Protein AF-A0A963IB42-F1 (afdb_monomer_lite)

Structure (mmCIF, N/CA/C/O backbone):
data_AF-A0A963IB42-F1
#
_entry.id   AF-A0A963IB42-F1
#
loop_
_atom_site.group_PDB
_atom_site.id
_atom_site.type_symbol
_atom_site.label_atom_id
_atom_site.label_alt_id
_atom_site.label_comp_id
_atom_site.label_asym_id
_atom_site.label_entity_id
_atom_site.label_seq_id
_atom_site.pdbx_PDB_ins_code
_atom_site.Cartn_x
_atom_site.Cartn_y
_atom_site.Cartn_z
_atom_site.occupancy
_atom_site.B_iso_or_equiv
_atom_site.auth_seq_id
_atom_site.auth_comp_id
_atom_site.auth_asym_id
_atom_site.auth_atom_id
_atom_site.pdbx_PDB_model_num
ATOM 1 N N . GLY A 1 1 ? 13.292 -14.644 -11.709 1.00 62.66 1 GLY A N 1
ATOM 2 C CA . GLY A 1 1 ? 12.507 -15.665 -10.985 1.00 62.66 1 GLY A CA 1
ATOM 3 C C . GLY A 1 1 ? 11.028 -15.388 -11.172 1.00 62.66 1 GLY A C 1
ATOM 4 O O . GLY A 1 1 ? 10.648 -14.230 -11.182 1.00 62.66 1 GLY A O 1
ATOM 5 N N . TRP A 1 2 ? 10.195 -16.411 -11.365 1.00 75.38 2 TRP A N 1
ATOM 6 C CA . TRP A 1 2 ? 8.752 -16.256 -11.633 1.00 75.38 2 TRP A CA 1
ATOM 7 C C . TRP A 1 2 ? 7.890 -16.239 -10.360 1.00 75.38 2 TRP A C 1
ATOM 9 O O . TRP A 1 2 ? 6.812 -15.653 -10.356 1.00 75.38 2 TRP A O 1
ATOM 19 N N . ALA A 1 3 ? 8.377 -16.818 -9.257 1.00 87.50 3 ALA A N 1
ATOM 20 C CA . ALA A 1 3 ? 7.633 -16.930 -7.999 1.00 87.50 3 ALA A CA 1
ATOM 21 C C . ALA A 1 3 ? 7.230 -15.571 -7.394 1.00 87.50 3 ALA A C 1
ATOM 23 O O . ALA A 1 3 ? 6.169 -15.450 -6.794 1.00 87.50 3 ALA A O 1
ATOM 24 N N . GLN A 1 4 ? 8.049 -14.533 -7.584 1.00 89.25 4 GLN A N 1
ATOM 25 C CA . GLN A 1 4 ? 7.787 -13.178 -7.081 1.00 89.25 4 GLN A CA 1
ATOM 26 C C . GLN A 1 4 ? 6.455 -12.598 -7.582 1.00 89.25 4 GLN A C 1
ATOM 28 O O . GLN A 1 4 ? 5.732 -11.962 -6.819 1.00 89.25 4 GLN A O 1
ATOM 33 N N . TRP A 1 5 ? 6.098 -12.866 -8.842 1.00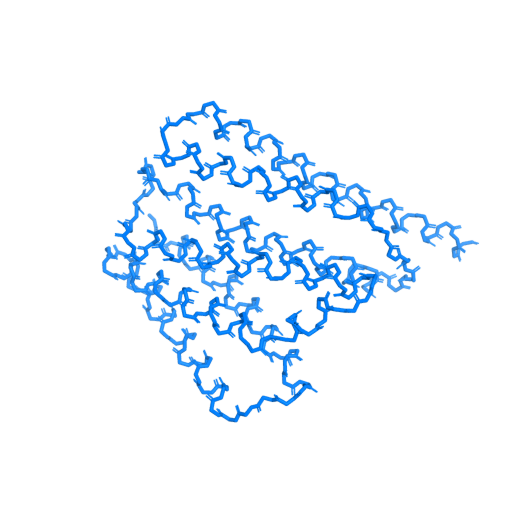 92.12 5 TRP A N 1
ATOM 34 C CA . TRP A 1 5 ? 4.849 -12.396 -9.436 1.00 92.12 5 TRP A CA 1
ATOM 35 C C . TRP A 1 5 ? 3.649 -13.099 -8.817 1.00 92.12 5 TRP A C 1
ATOM 37 O O . TRP A 1 5 ? 2.665 -12.446 -8.498 1.00 92.12 5 TRP A O 1
ATOM 47 N N . TRP A 1 6 ? 3.763 -14.404 -8.563 1.00 95.06 6 TRP A N 1
ATOM 48 C CA . TRP A 1 6 ? 2.732 -15.177 -7.875 1.00 95.06 6 TRP A CA 1
ATOM 49 C C . TRP A 1 6 ? 2.525 -14.716 -6.432 1.00 95.06 6 TRP A C 1
ATOM 51 O O . TRP A 1 6 ? 1.381 -14.564 -6.010 1.00 95.06 6 TRP A O 1
ATOM 61 N N . TRP A 1 7 ? 3.600 -14.420 -5.695 1.00 95.06 7 TRP A N 1
ATOM 62 C CA . TRP A 1 7 ? 3.499 -13.870 -4.339 1.00 95.06 7 TRP A CA 1
ATOM 63 C C . TRP A 1 7 ? 2.827 -12.494 -4.313 1.00 95.06 7 TRP A C 1
ATOM 65 O O . TRP A 1 7 ? 1.925 -12.268 -3.504 1.00 95.06 7 TRP A O 1
ATOM 75 N N . LEU A 1 8 ? 3.215 -11.587 -5.215 1.00 95.69 8 LEU A N 1
ATOM 76 C CA . LEU A 1 8 ? 2.567 -10.278 -5.327 1.00 95.69 8 LEU A CA 1
ATOM 77 C C . LEU A 1 8 ? 1.098 -10.416 -5.738 1.00 95.69 8 LEU A C 1
ATOM 79 O O . LEU A 1 8 ? 0.240 -9.780 -5.128 1.00 95.69 8 LEU A O 1
ATOM 83 N N . ALA A 1 9 ? 0.795 -11.268 -6.719 1.00 96.38 9 ALA A N 1
ATOM 84 C CA . ALA A 1 9 ? -0.567 -11.501 -7.181 1.00 96.38 9 ALA A CA 1
ATOM 85 C C . ALA A 1 9 ? -1.435 -12.064 -6.053 1.00 96.38 9 ALA A C 1
ATOM 87 O O . ALA A 1 9 ? -2.536 -11.573 -5.831 1.00 96.38 9 ALA A O 1
ATOM 88 N N . PHE A 1 10 ? -0.931 -13.045 -5.300 1.00 96.94 10 PHE A N 1
ATOM 89 C CA . PHE A 1 10 ? -1.623 -13.616 -4.149 1.00 96.94 10 PHE A CA 1
ATOM 90 C C . PHE A 1 10 ? -2.002 -12.540 -3.124 1.00 96.94 10 PHE A C 1
ATOM 92 O O . PHE A 1 10 ? -3.176 -12.426 -2.766 1.00 96.94 10 PHE A O 1
ATOM 99 N N . LEU A 1 11 ? -1.044 -11.710 -2.699 1.00 97.25 11 LEU A N 1
ATOM 100 C CA . LEU A 1 11 ? -1.300 -10.633 -1.736 1.00 97.25 11 LEU A CA 1
ATOM 101 C C . LEU A 1 11 ? -2.302 -9.612 -2.288 1.00 97.25 11 LEU A C 1
ATOM 103 O O . LEU A 1 11 ? -3.269 -9.262 -1.609 1.00 97.25 11 LEU A O 1
ATOM 107 N N . VAL A 1 12 ? -2.110 -9.168 -3.533 1.00 98.00 12 VAL A N 1
ATOM 108 C CA . VAL A 1 12 ? -2.978 -8.173 -4.175 1.00 98.00 12 VAL A CA 1
ATOM 109 C C . VAL A 1 12 ? -4.402 -8.691 -4.345 1.00 98.00 12 VAL A C 1
ATOM 111 O O . VAL A 1 12 ? -5.348 -7.987 -3.997 1.00 98.00 12 VAL A O 1
ATOM 114 N N . MET A 1 13 ? -4.570 -9.916 -4.842 1.00 96.69 13 MET A N 1
ATOM 115 C CA . MET A 1 13 ? -5.884 -10.524 -5.047 1.00 96.69 13 MET A CA 1
ATOM 116 C C . MET A 1 13 ? -6.596 -10.795 -3.722 1.00 96.69 13 MET A C 1
ATOM 118 O O . MET A 1 13 ? -7.800 -10.568 -3.638 1.00 96.69 13 MET A O 1
ATOM 122 N N . THR A 1 14 ? -5.866 -11.217 -2.684 1.00 96.44 14 THR A N 1
ATOM 123 C CA . THR A 1 14 ? -6.436 -11.457 -1.348 1.00 96.44 14 THR A CA 1
ATOM 124 C C . THR A 1 14 ? -6.975 -10.162 -0.750 1.00 96.44 14 THR A C 1
ATOM 126 O O . THR A 1 14 ? -8.148 -10.097 -0.384 1.00 96.44 14 THR A O 1
ATOM 129 N N . ILE A 1 15 ? -6.158 -9.101 -0.745 1.00 95.81 15 ILE A N 1
ATOM 130 C CA . ILE A 1 15 ? -6.578 -7.776 -0.274 1.00 95.81 15 ILE A CA 1
ATOM 131 C C . ILE A 1 15 ? -7.767 -7.281 -1.101 1.00 95.81 15 ILE A C 1
ATOM 133 O O . ILE A 1 15 ? -8.777 -6.852 -0.553 1.00 95.81 15 ILE A O 1
ATOM 137 N N . ALA A 1 16 ? -7.684 -7.352 -2.431 1.00 94.12 16 ALA A N 1
ATOM 138 C CA . ALA A 1 16 ? -8.761 -6.887 -3.297 1.00 94.12 16 ALA A CA 1
ATOM 139 C C . ALA A 1 16 ? -10.076 -7.650 -3.048 1.00 94.12 16 ALA A C 1
ATOM 141 O O . ALA A 1 16 ? -11.147 -7.037 -3.053 1.00 94.12 16 ALA A O 1
ATOM 142 N N . GLY A 1 17 ? -10.001 -8.964 -2.819 1.00 91.81 17 GLY A N 1
ATOM 143 C CA . GLY A 1 17 ? -11.142 -9.816 -2.488 1.00 91.81 17 GLY A CA 1
ATOM 144 C C . GLY A 1 17 ? -11.838 -9.383 -1.198 1.00 91.81 17 GLY A C 1
ATOM 145 O O . GLY A 1 17 ? -13.045 -9.133 -1.222 1.00 91.81 17 GLY A O 1
ATOM 146 N N . GLU A 1 18 ? -11.073 -9.190 -0.120 1.00 92.00 18 GLU A N 1
ATOM 147 C CA . GLU A 1 18 ? -11.576 -8.661 1.160 1.00 92.00 18 GLU A CA 1
ATOM 148 C C . GLU A 1 18 ? -12.277 -7.304 0.960 1.00 92.00 18 GLU A C 1
ATOM 150 O O . GLU A 1 18 ? -13.390 -7.066 1.439 1.00 92.00 18 GLU A O 1
ATOM 155 N N . ARG A 1 19 ? -11.667 -6.405 0.177 1.00 89.31 19 ARG A N 1
ATOM 156 C CA . ARG A 1 19 ? -12.235 -5.075 -0.093 1.00 89.31 19 ARG A CA 1
ATOM 157 C C . ARG A 1 19 ? -13.531 -5.121 -0.901 1.00 89.31 19 ARG A C 1
ATOM 159 O O . ARG A 1 19 ? -14.429 -4.300 -0.668 1.00 89.31 19 ARG A O 1
ATOM 166 N N . LEU A 1 20 ? -13.666 -6.068 -1.832 1.00 82.12 20 LEU A N 1
ATOM 167 C CA . LEU A 1 20 ? -14.926 -6.287 -2.543 1.00 82.12 20 LEU A CA 1
ATOM 168 C C . LEU A 1 20 ? -16.017 -6.763 -1.581 1.00 82.12 20 LEU A C 1
ATOM 170 O O . LEU A 1 20 ? -17.142 -6.266 -1.668 1.00 82.12 20 LEU A O 1
ATOM 174 N N . GLU A 1 21 ? -15.706 -7.710 -0.694 1.00 82.94 21 GLU A N 1
ATOM 175 C CA . GLU A 1 21 ? -16.654 -8.249 0.286 1.00 82.94 21 GLU A CA 1
ATOM 176 C C . GLU A 1 21 ? -17.236 -7.133 1.159 1.00 82.94 21 GLU A C 1
ATOM 178 O O . GLU A 1 21 ? -18.456 -6.970 1.234 1.00 82.94 21 GLU A O 1
ATOM 183 N N . LEU A 1 22 ? -16.374 -6.268 1.692 1.00 73.56 22 LEU A N 1
ATOM 184 C CA . LEU A 1 22 ? -16.795 -5.117 2.492 1.00 73.56 22 LEU A CA 1
ATOM 185 C C . LEU A 1 22 ? -17.610 -4.099 1.682 1.00 73.56 22 LEU A C 1
ATOM 187 O O . LEU A 1 22 ? -18.562 -3.505 2.190 1.00 73.56 22 LEU A O 1
ATOM 191 N N . SER A 1 23 ? -17.286 -3.915 0.402 1.00 70.81 23 SER A N 1
ATOM 192 C CA . SER A 1 23 ? -18.029 -2.999 -0.471 1.00 70.81 23 SER A CA 1
ATOM 193 C C . SER A 1 23 ? -19.439 -3.511 -0.797 1.00 70.81 23 SER A C 1
ATOM 195 O O . SER A 1 23 ? -20.355 -2.700 -0.968 1.00 70.81 23 SER A O 1
ATOM 197 N N . ARG A 1 24 ? -19.659 -4.837 -0.842 1.00 69.00 24 ARG A N 1
ATOM 198 C CA . ARG A 1 24 ? -20.986 -5.440 -1.099 1.00 69.00 24 ARG A CA 1
ATOM 199 C C . ARG A 1 24 ? -22.029 -5.039 -0.059 1.00 69.00 24 ARG A C 1
ATOM 201 O O . ARG A 1 24 ? -23.198 -4.906 -0.416 1.00 69.00 24 ARG A O 1
ATOM 208 N N . LEU A 1 25 ? -21.606 -4.748 1.169 1.00 68.31 25 LEU A N 1
ATOM 209 C CA . LEU A 1 25 ? -22.480 -4.311 2.261 1.00 68.31 25 LEU A CA 1
ATOM 210 C C . LEU A 1 25 ? -23.141 -2.938 2.005 1.00 68.31 25 LEU A C 1
ATOM 212 O O . LEU A 1 25 ? -24.118 -2.596 2.662 1.00 68.31 25 LEU A O 1
ATOM 216 N N . VAL A 1 26 ? -22.649 -2.153 1.035 1.00 65.06 26 VAL A N 1
ATOM 217 C CA . VAL A 1 26 ? -23.058 -0.751 0.791 1.00 65.06 26 VAL A CA 1
ATOM 218 C C . VAL A 1 26 ? -23.824 -0.574 -0.545 1.00 65.06 26 VAL A C 1
ATOM 220 O O . VAL A 1 26 ? -24.166 0.548 -0.909 1.00 65.06 26 VAL A O 1
ATOM 223 N N . ARG A 1 27 ? -24.165 -1.671 -1.250 1.00 63.97 27 ARG A N 1
ATOM 224 C CA . ARG A 1 27 ? -24.647 -1.792 -2.659 1.00 63.97 27 ARG A CA 1
ATOM 225 C C . ARG A 1 27 ? -23.531 -1.809 -3.708 1.00 63.97 27 ARG A C 1
ATOM 227 O O . ARG A 1 27 ? -22.994 -0.772 -4.090 1.00 63.97 27 ARG A O 1
ATOM 234 N N . VAL A 1 28 ? -23.296 -2.988 -4.281 1.00 68.12 28 VAL A N 1
ATOM 235 C CA . VAL A 1 28 ? -22.484 -3.189 -5.493 1.00 68.12 28 VAL A CA 1
ATOM 236 C C . VAL A 1 28 ? -23.410 -3.677 -6.605 1.00 68.12 28 VAL A C 1
ATOM 238 O O . VAL A 1 28 ? -24.148 -4.639 -6.412 1.00 68.12 28 VAL A O 1
ATOM 241 N N . SER A 1 29 ? -23.405 -3.011 -7.763 1.00 81.69 29 SER A N 1
ATOM 242 C CA . SER A 1 29 ? -24.202 -3.465 -8.910 1.00 81.69 29 SER A CA 1
ATOM 243 C C . SER A 1 29 ? -23.566 -4.700 -9.572 1.00 81.69 29 SER A C 1
ATOM 245 O O . SER A 1 29 ? -22.338 -4.833 -9.558 1.00 81.69 29 SER A O 1
ATOM 247 N N . PRO A 1 30 ? -24.345 -5.577 -10.235 1.00 83.88 30 PRO A N 1
ATOM 248 C CA . PRO A 1 30 ? -23.798 -6.749 -10.929 1.00 83.88 30 PRO A CA 1
ATOM 249 C C . PRO A 1 30 ? -22.706 -6.400 -11.955 1.00 83.88 30 PRO A C 1
ATOM 251 O O . PRO A 1 30 ? -21.724 -7.124 -12.114 1.00 83.88 30 PRO A O 1
ATOM 254 N N . ALA A 1 31 ? -22.828 -5.244 -12.618 1.00 86.88 31 ALA A N 1
ATOM 255 C CA . ALA A 1 31 ? -21.829 -4.753 -13.564 1.00 86.88 31 ALA A CA 1
ATOM 256 C C . ALA A 1 31 ? -20.489 -4.404 -12.890 1.00 86.88 31 ALA A C 1
ATOM 258 O O . ALA A 1 31 ? -19.431 -4.637 -13.478 1.00 86.88 31 ALA A O 1
ATOM 259 N N . MET A 1 32 ? -20.514 -3.867 -11.665 1.00 85.62 32 MET A N 1
ATOM 260 C CA . MET A 1 32 ? -19.301 -3.571 -10.895 1.00 85.62 32 MET A CA 1
ATOM 261 C C . MET A 1 32 ? -18.569 -4.852 -10.504 1.00 85.62 32 MET A C 1
ATOM 263 O O . MET A 1 32 ? -17.357 -4.933 -10.711 1.00 85.62 32 MET A O 1
ATOM 267 N N . THR A 1 33 ? -19.303 -5.854 -10.009 1.00 86.69 33 THR A N 1
ATOM 268 C CA . THR A 1 33 ? -18.747 -7.172 -9.677 1.00 86.69 33 THR A CA 1
ATOM 269 C C . THR A 1 33 ? -18.153 -7.843 -10.910 1.00 86.69 33 THR A C 1
ATOM 271 O O . THR A 1 33 ? -17.026 -8.324 -10.850 1.00 86.69 33 THR A O 1
ATOM 274 N N . ARG A 1 34 ? -18.850 -7.809 -12.054 1.00 90.81 34 ARG A N 1
ATOM 275 C CA . ARG A 1 34 ? -18.331 -8.368 -13.310 1.00 90.81 34 ARG A CA 1
ATOM 276 C C . ARG A 1 34 ? -17.017 -7.709 -13.731 1.00 90.81 34 ARG A C 1
ATOM 278 O O . ARG A 1 34 ? -16.069 -8.415 -14.047 1.00 90.81 34 ARG A O 1
ATOM 285 N N . ARG A 1 35 ? -16.932 -6.372 -13.702 1.00 93.44 35 ARG A N 1
ATOM 286 C CA . ARG A 1 35 ? -15.684 -5.646 -14.018 1.00 93.44 35 ARG A CA 1
ATOM 287 C C . ARG A 1 35 ? -14.545 -6.042 -13.084 1.00 93.44 35 ARG A C 1
ATOM 289 O O . ARG A 1 35 ? -13.434 -6.241 -13.549 1.00 93.44 35 ARG A O 1
ATOM 296 N N . PHE A 1 36 ? -14.829 -6.180 -11.793 1.00 93.12 36 PHE A N 1
ATOM 297 C CA . PHE A 1 36 ? -13.832 -6.598 -10.815 1.00 93.12 36 PHE A CA 1
ATOM 298 C C . PHE A 1 36 ? -13.311 -8.014 -11.092 1.00 93.12 36 PHE A C 1
ATOM 300 O O . PHE A 1 36 ? -12.104 -8.215 -11.162 1.00 93.12 36 PHE A O 1
ATOM 307 N N . VAL A 1 37 ? -14.207 -8.976 -11.335 1.00 94.12 37 VAL A N 1
ATOM 308 C CA . VAL A 1 37 ? -13.827 -10.358 -11.675 1.00 94.12 37 VAL A CA 1
ATOM 309 C C . VAL A 1 37 ? -13.009 -10.408 -12.967 1.00 94.12 37 VAL A C 1
ATOM 311 O O . VAL A 1 37 ? -12.016 -11.124 -13.021 1.00 94.12 37 VAL A O 1
ATOM 314 N N . LEU A 1 38 ? -13.366 -9.611 -13.981 1.00 96.62 38 LEU A N 1
ATOM 315 C CA . LEU A 1 38 ? -12.578 -9.503 -15.213 1.00 96.62 38 LEU A CA 1
ATOM 316 C C . LEU A 1 38 ? -11.167 -8.957 -14.953 1.00 96.62 38 LEU A C 1
ATOM 318 O O . LEU A 1 38 ? -10.211 -9.475 -15.521 1.00 96.62 38 LEU A O 1
ATOM 322 N N . ILE A 1 39 ? -11.023 -7.955 -14.079 1.00 97.56 39 ILE A N 1
ATOM 323 C CA . ILE A 1 39 ? -9.711 -7.420 -13.686 1.00 97.56 39 ILE A CA 1
ATOM 324 C C . ILE A 1 39 ? -8.883 -8.491 -12.965 1.00 97.56 39 ILE A C 1
ATOM 326 O O . ILE A 1 39 ? -7.711 -8.660 -13.290 1.00 97.56 39 ILE A O 1
ATOM 330 N N . LEU A 1 40 ? -9.477 -9.244 -12.032 1.00 96.62 40 LEU A N 1
ATOM 331 C CA . LEU A 1 40 ? -8.774 -10.332 -11.343 1.00 96.62 40 LEU A CA 1
ATOM 332 C C . LEU A 1 40 ? -8.390 -11.471 -12.296 1.00 96.62 40 LEU A C 1
ATOM 334 O O . LEU A 1 40 ? -7.276 -11.981 -12.218 1.00 96.62 40 LEU A O 1
ATOM 338 N N . GLY A 1 41 ? -9.274 -11.836 -13.229 1.00 97.31 41 GLY A N 1
ATOM 339 C CA . GLY A 1 41 ? -8.975 -12.819 -14.271 1.00 97.31 41 GLY A CA 1
ATOM 340 C C . GLY A 1 41 ? -7.826 -12.367 -15.173 1.00 97.31 41 GLY A C 1
ATOM 341 O O . GLY A 1 41 ? -6.901 -13.137 -15.422 1.00 97.31 41 GLY A O 1
ATOM 342 N N . ALA A 1 42 ? -7.830 -11.099 -15.595 1.00 97.50 42 ALA A N 1
ATOM 343 C CA . ALA A 1 42 ? -6.736 -10.512 -16.364 1.00 97.50 42 ALA A CA 1
ATOM 344 C C . ALA A 1 42 ? -5.420 -10.499 -15.571 1.00 97.50 42 ALA A C 1
ATOM 346 O O . ALA A 1 42 ? -4.379 -10.837 -16.128 1.00 97.50 42 ALA A O 1
ATOM 347 N N . LEU A 1 43 ? -5.460 -10.170 -14.275 1.00 97.75 43 LEU A N 1
ATOM 348 C CA . LEU A 1 43 ? -4.287 -10.199 -13.400 1.00 97.75 43 LEU A CA 1
ATOM 349 C C . LEU A 1 43 ? -3.720 -11.619 -13.258 1.00 97.75 43 LEU A C 1
ATOM 351 O O . LEU A 1 43 ? -2.507 -11.804 -13.340 1.00 97.75 43 LEU A O 1
ATOM 355 N N . LEU A 1 44 ? -4.581 -12.627 -13.099 1.00 97.38 44 LEU A N 1
ATOM 356 C CA . LEU A 1 44 ? -4.169 -14.028 -13.002 1.00 97.38 44 LEU A CA 1
ATOM 357 C C . LEU A 1 44 ? -3.504 -14.513 -14.298 1.00 97.38 44 LEU A C 1
ATOM 359 O O . LEU A 1 44 ? -2.407 -15.070 -14.255 1.00 97.38 44 LEU A O 1
ATOM 363 N N . VAL A 1 45 ? -4.123 -14.239 -15.453 1.00 97.31 45 VAL A N 1
ATOM 364 C CA . VAL A 1 45 ? -3.539 -14.553 -16.769 1.00 97.31 45 VAL A CA 1
ATOM 365 C C . VAL A 1 45 ? -2.203 -13.832 -16.947 1.00 97.31 45 VAL A C 1
ATOM 367 O O . VAL A 1 45 ? -1.212 -14.454 -17.320 1.00 97.31 45 VAL A O 1
ATOM 370 N N . ALA A 1 46 ? -2.132 -12.543 -16.616 1.00 96.75 46 ALA A N 1
ATOM 371 C CA . ALA A 1 46 ? -0.898 -11.773 -16.716 1.00 96.75 46 ALA A CA 1
ATOM 372 C C . ALA A 1 46 ? 0.223 -12.326 -15.823 1.00 96.75 46 ALA A C 1
ATOM 374 O O . ALA A 1 46 ? 1.378 -12.350 -16.239 1.00 96.75 46 ALA A O 1
ATOM 375 N N . THR A 1 47 ? -0.120 -12.822 -14.630 1.00 96.31 47 THR A N 1
ATOM 376 C CA . THR A 1 47 ? 0.827 -13.461 -13.700 1.00 96.31 47 THR A CA 1
ATOM 377 C C . THR A 1 47 ? 1.444 -14.713 -14.319 1.00 96.31 47 THR A C 1
ATOM 379 O O . THR A 1 47 ? 2.661 -14.886 -14.266 1.00 96.31 47 THR A O 1
ATOM 382 N N . ALA A 1 48 ? 0.631 -15.553 -14.968 1.00 95.69 48 ALA A N 1
ATOM 383 C CA . ALA A 1 48 ? 1.116 -16.745 -15.665 1.00 95.69 48 ALA A CA 1
ATOM 384 C C . ALA A 1 48 ? 2.048 -16.399 -16.843 1.00 95.69 48 ALA A C 1
ATOM 386 O O . ALA A 1 48 ? 2.980 -17.144 -17.136 1.00 95.69 48 ALA A O 1
ATOM 387 N N . LEU A 1 49 ? 1.834 -15.244 -17.481 1.00 95.12 49 LEU A N 1
ATOM 388 C CA . LEU A 1 49 ? 2.634 -14.756 -18.608 1.00 95.12 49 LEU A CA 1
ATOM 389 C C . LEU A 1 49 ? 3.835 -13.889 -18.183 1.00 95.12 49 LEU A C 1
ATOM 391 O O . LEU A 1 49 ? 4.640 -13.505 -19.033 1.00 95.12 49 LEU A O 1
ATOM 395 N N . ALA A 1 50 ? 3.993 -13.575 -16.891 1.00 92.31 50 ALA A N 1
ATOM 396 C CA . ALA A 1 50 ? 4.994 -12.627 -16.380 1.00 92.31 50 ALA A CA 1
ATOM 397 C C . ALA A 1 50 ? 6.457 -13.106 -16.513 1.00 92.31 50 ALA A C 1
ATOM 399 O O . ALA A 1 50 ? 7.394 -12.376 -16.175 1.00 92.31 50 ALA A O 1
ATOM 400 N N . ALA A 1 51 ? 6.667 -14.317 -17.038 1.00 89.31 51 ALA A N 1
ATOM 401 C CA . ALA A 1 51 ? 7.969 -14.784 -17.505 1.00 89.31 51 ALA A CA 1
ATOM 402 C C . ALA A 1 51 ? 8.506 -13.954 -18.687 1.00 89.31 51 ALA A C 1
ATOM 404 O O . ALA A 1 51 ? 9.717 -13.901 -18.887 1.00 89.31 51 ALA A O 1
ATOM 405 N N . TRP A 1 52 ? 7.627 -13.281 -19.436 1.00 91.00 52 TRP A N 1
ATOM 406 C CA . TRP A 1 52 ? 7.994 -12.422 -20.560 1.00 91.00 52 TRP A CA 1
ATOM 407 C C . TRP A 1 52 ? 7.681 -10.947 -20.273 1.00 91.00 52 TRP A C 1
ATOM 409 O O . TRP A 1 52 ? 6.685 -10.658 -19.599 1.00 91.00 52 TRP A O 1
ATOM 419 N N . PRO A 1 53 ? 8.442 -9.991 -20.846 1.00 90.94 53 PRO A N 1
ATOM 420 C CA . PRO A 1 53 ? 8.196 -8.560 -20.646 1.00 90.94 53 PRO A CA 1
ATOM 421 C C . PRO A 1 53 ? 6.764 -8.129 -20.992 1.00 90.94 53 PRO A C 1
ATOM 423 O O . PRO A 1 53 ? 6.174 -7.316 -20.289 1.00 90.94 53 PRO A O 1
ATOM 426 N N . ALA A 1 54 ? 6.157 -8.710 -22.032 1.00 93.69 54 ALA A N 1
ATOM 427 C CA . ALA A 1 54 ? 4.767 -8.427 -22.394 1.00 93.69 54 ALA A CA 1
ATOM 428 C C . ALA A 1 54 ? 3.772 -8.826 -21.286 1.00 93.69 54 ALA A C 1
ATOM 430 O O . ALA A 1 54 ? 2.846 -8.071 -20.990 1.00 93.69 54 ALA A O 1
ATOM 431 N N . GLY A 1 55 ? 3.989 -9.970 -20.628 1.00 94.75 55 GLY A N 1
ATOM 432 C CA . GLY A 1 55 ? 3.171 -10.401 -19.494 1.00 94.75 55 GLY A CA 1
ATOM 433 C C . GLY A 1 55 ? 3.358 -9.509 -18.269 1.00 94.75 55 GLY A C 1
ATOM 434 O O . GLY A 1 55 ? 2.381 -9.176 -17.607 1.00 94.75 55 GLY A O 1
ATOM 435 N N . GLN A 1 56 ? 4.580 -9.026 -18.020 1.00 94.06 56 GLN A N 1
ATOM 436 C CA . GLN A 1 56 ? 4.856 -8.060 -16.946 1.00 94.06 56 GLN A CA 1
ATOM 437 C C . GLN A 1 56 ? 4.154 -6.717 -17.190 1.00 94.06 56 GLN A C 1
ATOM 439 O O . GLN A 1 56 ? 3.572 -6.142 -16.268 1.00 94.06 56 GLN A O 1
ATOM 444 N N . ARG A 1 57 ? 4.127 -6.243 -18.442 1.00 96.44 57 ARG A N 1
ATOM 445 C CA . ARG A 1 57 ? 3.379 -5.032 -18.813 1.00 96.44 57 ARG A CA 1
ATOM 446 C C . ARG A 1 57 ? 1.880 -5.219 -18.624 1.00 96.44 57 ARG A C 1
ATOM 448 O O . ARG A 1 57 ? 1.226 -4.353 -18.046 1.00 96.44 57 ARG A O 1
ATOM 455 N N . LEU A 1 58 ? 1.341 -6.359 -19.065 1.00 97.31 58 LEU A N 1
ATOM 456 C CA . LEU A 1 58 ? -0.066 -6.704 -18.862 1.00 97.31 58 LEU A CA 1
ATOM 457 C C . LEU A 1 58 ? -0.413 -6.791 -17.369 1.00 97.31 58 LEU A C 1
ATOM 459 O O . LEU A 1 58 ? -1.469 -6.315 -16.957 1.00 97.31 58 LEU A O 1
ATOM 463 N N . TYR A 1 59 ? 0.496 -7.334 -16.558 1.00 97.44 59 TYR A N 1
ATOM 464 C CA . TYR A 1 59 ? 0.353 -7.400 -15.107 1.00 97.44 59 TYR A CA 1
ATOM 465 C C . TYR A 1 59 ? 0.276 -5.988 -14.517 1.00 97.44 59 TYR A C 1
ATOM 467 O O . TYR A 1 59 ? -0.661 -5.681 -13.782 1.00 97.44 59 TYR A O 1
ATOM 475 N N . GLY A 1 60 ? 1.177 -5.089 -14.927 1.00 97.81 60 GLY A N 1
ATOM 476 C CA . GLY A 1 60 ? 1.132 -3.672 -14.562 1.00 97.81 60 GLY A CA 1
ATOM 477 C C . GLY A 1 60 ? -0.188 -2.987 -14.937 1.00 97.81 60 GLY A C 1
ATOM 478 O O . GLY A 1 60 ? -0.809 -2.337 -14.096 1.00 97.81 60 GLY A O 1
ATOM 479 N N . LEU A 1 61 ? -0.681 -3.196 -16.163 1.00 98.50 61 LEU A N 1
ATOM 480 C CA . LEU A 1 61 ? -1.975 -2.661 -16.611 1.00 98.50 61 LEU A CA 1
ATOM 481 C C . LEU A 1 61 ? -3.148 -3.191 -15.775 1.00 98.50 61 LEU A C 1
ATOM 483 O O . LEU A 1 61 ? -4.040 -2.421 -15.411 1.00 98.50 61 LEU A O 1
ATOM 487 N N . ALA A 1 62 ? -3.141 -4.482 -15.434 1.00 98.44 62 ALA A N 1
ATOM 488 C CA . ALA A 1 62 ? -4.156 -5.083 -14.574 1.00 98.44 62 ALA A CA 1
ATOM 489 C C . ALA A 1 62 ? -4.120 -4.492 -13.152 1.00 98.44 62 ALA A C 1
ATOM 491 O O . ALA A 1 62 ? -5.180 -4.203 -12.590 1.00 98.44 62 ALA A O 1
ATOM 492 N N . LEU A 1 63 ? -2.930 -4.223 -12.597 1.00 98.62 63 LEU A N 1
ATOM 493 C CA . LEU A 1 63 ? -2.782 -3.523 -11.315 1.00 98.62 63 LEU A CA 1
ATOM 494 C C . LEU A 1 63 ? -3.325 -2.090 -11.366 1.00 98.62 63 LEU A C 1
ATOM 496 O O . LEU A 1 63 ? -4.039 -1.679 -10.452 1.00 98.62 63 LEU A O 1
ATOM 500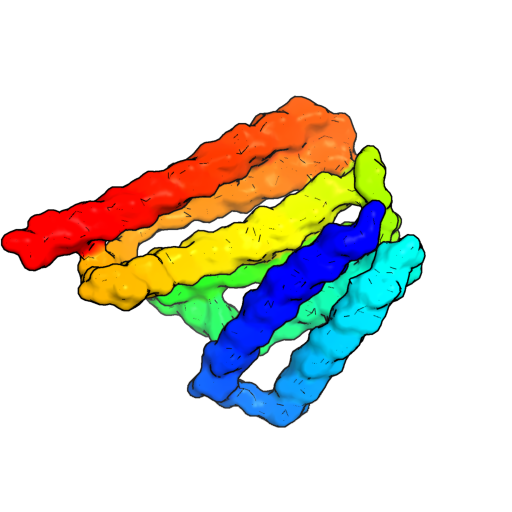 N N . VAL A 1 64 ? -3.044 -1.337 -12.435 1.00 98.75 64 VAL A N 1
ATOM 501 C CA . VAL A 1 64 ? -3.596 0.018 -12.620 1.00 98.75 64 VAL A CA 1
ATOM 502 C C . VAL A 1 64 ? -5.119 -0.033 -12.718 1.00 98.75 64 VAL A C 1
ATOM 504 O O . VAL A 1 64 ? -5.808 0.734 -12.044 1.00 98.75 64 VAL A O 1
ATOM 507 N N . ALA A 1 65 ? -5.664 -0.957 -13.513 1.00 98.44 65 ALA A N 1
ATOM 508 C CA . ALA A 1 65 ? -7.106 -1.145 -13.631 1.00 98.44 65 ALA A CA 1
ATOM 509 C C . ALA A 1 65 ? -7.746 -1.476 -12.272 1.00 98.44 65 ALA A C 1
ATOM 511 O O . ALA A 1 65 ? -8.786 -0.907 -11.928 1.00 98.44 65 ALA A O 1
ATOM 512 N N . LEU A 1 66 ? -7.101 -2.336 -11.478 1.00 98.44 66 LEU A N 1
ATOM 513 C CA . LEU A 1 66 ? -7.537 -2.687 -10.130 1.00 98.44 66 LEU A CA 1
ATOM 514 C C . LEU A 1 66 ? -7.500 -1.484 -9.182 1.00 98.44 66 LEU A C 1
ATOM 516 O O . LEU A 1 66 ? -8.503 -1.197 -8.530 1.00 98.44 66 LEU A O 1
ATOM 520 N N . ALA A 1 67 ? -6.393 -0.742 -9.144 1.00 98.31 67 ALA A N 1
ATOM 521 C CA . ALA A 1 67 ? -6.250 0.456 -8.318 1.00 98.31 67 ALA A CA 1
ATOM 522 C C . ALA A 1 67 ? -7.317 1.509 -8.654 1.00 98.31 67 ALA A C 1
ATOM 524 O O . ALA A 1 67 ? -7.977 2.051 -7.767 1.00 98.31 67 ALA A O 1
ATOM 525 N N . LEU A 1 68 ? -7.555 1.749 -9.945 1.00 97.56 68 LEU A N 1
ATOM 526 C CA . LEU A 1 68 ? -8.585 2.666 -10.428 1.00 97.56 68 LEU A CA 1
ATOM 527 C C . LEU A 1 68 ? -10.006 2.190 -10.112 1.00 97.56 68 LEU A C 1
ATOM 529 O O . LEU A 1 68 ? -10.897 3.016 -9.890 1.00 97.56 68 LEU A O 1
ATOM 533 N N . TRP A 1 69 ? -10.245 0.879 -10.122 1.00 95.88 69 TRP A N 1
ATOM 534 C CA . TRP A 1 69 ? -11.520 0.316 -9.693 1.00 95.88 69 TRP A CA 1
ATOM 535 C C . TRP A 1 69 ? -11.719 0.541 -8.190 1.00 95.88 69 TRP A C 1
ATOM 537 O O . TRP A 1 69 ? -12.758 1.073 -7.799 1.00 95.88 69 TRP A O 1
ATOM 547 N N . LEU A 1 70 ? -10.710 0.236 -7.368 1.00 95.19 70 LEU A N 1
ATOM 548 C CA . LEU A 1 70 ? -10.747 0.399 -5.912 1.00 95.19 70 LEU A CA 1
ATOM 549 C C . LEU A 1 70 ? -10.956 1.867 -5.515 1.00 95.19 70 LEU A C 1
ATOM 551 O O . LEU A 1 70 ? -11.883 2.168 -4.768 1.00 95.19 70 LEU A O 1
ATOM 555 N N . LEU A 1 71 ? -10.206 2.804 -6.102 1.00 94.25 71 LEU A N 1
ATOM 556 C CA . LEU A 1 71 ? -10.370 4.245 -5.855 1.00 94.25 71 LEU A CA 1
ATOM 557 C C . LEU A 1 71 ? -11.790 4.750 -6.152 1.00 94.25 71 LEU A C 1
ATOM 559 O O . LEU A 1 71 ? -12.295 5.641 -5.467 1.00 94.25 71 LEU A O 1
ATOM 563 N N . ARG A 1 72 ? -12.453 4.190 -7.172 1.00 92.06 72 ARG A N 1
ATOM 564 C CA . ARG A 1 72 ? -13.807 4.606 -7.565 1.00 92.06 72 ARG A CA 1
ATOM 565 C C . ARG A 1 72 ? -14.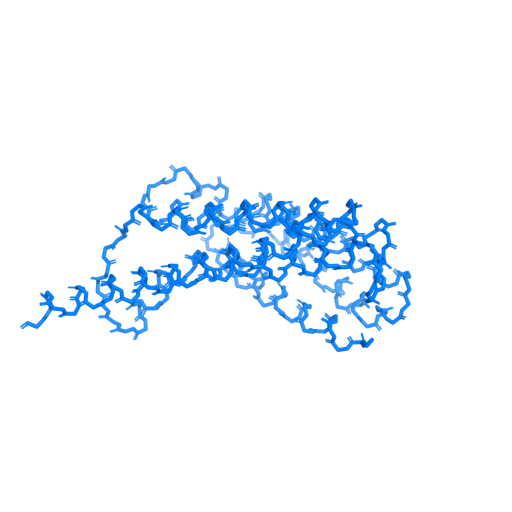904 3.921 -6.760 1.00 92.06 72 ARG A C 1
ATOM 567 O O . ARG A 1 72 ? -15.926 4.551 -6.480 1.00 92.06 72 ARG A O 1
ATOM 574 N N . GLN A 1 73 ? -14.730 2.641 -6.449 1.00 90.94 73 GLN A N 1
ATOM 575 C CA . GLN A 1 73 ? -15.816 1.788 -5.970 1.00 90.94 73 GLN A CA 1
ATOM 576 C C . GLN A 1 73 ? -15.735 1.461 -4.482 1.00 90.94 73 GLN A C 1
ATOM 578 O O . GLN A 1 73 ? -16.790 1.280 -3.873 1.00 90.94 73 GLN A O 1
ATOM 583 N N . ASP A 1 74 ? -14.543 1.464 -3.882 1.00 92.62 74 ASP A N 1
ATOM 584 C CA . ASP A 1 74 ? -14.372 1.150 -2.464 1.00 92.62 74 ASP A CA 1
ATOM 585 C C . ASP A 1 74 ? -15.093 2.181 -1.577 1.00 92.62 74 ASP A C 1
ATOM 587 O O . ASP A 1 74 ? -15.233 3.370 -1.908 1.00 92.62 74 ASP A O 1
ATOM 591 N N . VAL A 1 75 ? -15.570 1.706 -0.428 1.00 92.00 75 VAL A N 1
ATOM 592 C CA . VAL A 1 75 ? -16.183 2.518 0.624 1.00 92.00 75 VAL A CA 1
ATOM 593 C C . VAL A 1 75 ? -15.188 3.497 1.266 1.00 92.00 75 VAL A C 1
ATOM 595 O O . VAL A 1 75 ? -15.623 4.542 1.750 1.00 92.00 75 VAL A O 1
ATOM 598 N N . ALA A 1 76 ? -13.876 3.234 1.184 1.00 93.31 76 ALA A N 1
ATOM 599 C CA . ALA A 1 76 ? -12.791 4.089 1.679 1.00 93.31 76 ALA A CA 1
ATOM 600 C C . ALA A 1 76 ? -12.947 5.560 1.252 1.00 93.31 76 ALA A C 1
ATOM 602 O O . ALA A 1 76 ? -12.763 6.477 2.049 1.00 93.31 76 ALA A O 1
ATOM 603 N N . ARG A 1 77 ? -13.401 5.811 0.016 1.00 93.06 77 ARG A N 1
ATOM 604 C CA . ARG A 1 77 ? -13.633 7.178 -0.492 1.00 93.06 77 ARG A CA 1
ATOM 605 C C . ARG A 1 77 ? -14.714 7.950 0.274 1.00 93.06 77 ARG A C 1
ATOM 607 O O . ARG A 1 77 ? -14.754 9.176 0.230 1.00 93.06 77 ARG A O 1
ATOM 614 N N . ARG A 1 78 ? -15.648 7.233 0.904 1.00 92.19 78 ARG A N 1
ATOM 615 C CA . ARG A 1 78 ? -16.729 7.803 1.717 1.00 92.19 78 ARG A CA 1
ATOM 616 C C . ARG A 1 78 ? -16.287 7.891 3.171 1.00 92.19 78 ARG A C 1
ATOM 618 O O . ARG A 1 78 ? -16.450 8.939 3.786 1.00 92.19 78 ARG A O 1
ATOM 625 N N . THR A 1 79 ? -15.681 6.827 3.694 1.00 94.44 79 THR A N 1
ATOM 626 C CA . THR A 1 79 ? -15.240 6.754 5.092 1.00 94.44 79 THR A CA 1
ATOM 627 C C . THR A 1 79 ? -14.039 7.639 5.411 1.00 94.44 79 THR A C 1
ATOM 629 O O . THR A 1 79 ? -13.837 7.962 6.575 1.00 94.44 79 THR A O 1
ATOM 632 N N . VAL A 1 80 ? -13.298 8.130 4.413 1.00 96.94 80 VAL A N 1
ATOM 633 C CA . VAL A 1 80 ? -12.263 9.161 4.623 1.00 96.94 80 VAL A CA 1
ATOM 634 C C . VAL A 1 80 ? -12.829 10.469 5.193 1.00 96.94 80 VAL A C 1
ATOM 636 O O . VAL A 1 80 ? -12.091 11.244 5.793 1.00 96.94 80 VAL A O 1
ATOM 639 N N . LYS A 1 81 ? -14.138 10.712 5.034 1.00 96.25 81 LYS A N 1
ATOM 640 C CA . LYS A 1 81 ? -14.848 11.862 5.617 1.00 96.25 81 LYS A CA 1
ATOM 641 C C . LYS A 1 81 ? -15.395 11.596 7.024 1.00 96.25 81 LYS A C 1
ATOM 643 O O . LYS A 1 81 ? -15.998 12.493 7.597 1.00 96.25 81 LYS A O 1
ATOM 648 N N . ALA A 1 82 ? -15.257 10.373 7.537 1.00 96.25 82 ALA A N 1
ATOM 649 C CA . ALA A 1 82 ? -15.616 10.044 8.914 1.00 96.25 82 ALA A CA 1
ATOM 650 C C . ALA A 1 82 ? -14.545 10.570 9.887 1.00 96.25 82 ALA A C 1
ATOM 652 O O . ALA A 1 82 ? -13.617 11.266 9.481 1.00 96.25 82 ALA A O 1
ATOM 653 N N . ASP A 1 83 ? -14.630 10.173 11.155 1.00 95.12 83 ASP A N 1
ATOM 654 C CA . ASP A 1 83 ? -13.661 10.534 12.189 1.00 95.12 83 ASP A CA 1
ATOM 655 C C . ASP A 1 83 ? -13.002 9.307 12.832 1.00 95.12 83 ASP A C 1
ATOM 657 O O . ASP A 1 83 ? -13.425 8.159 12.652 1.00 95.12 83 ASP A O 1
ATOM 661 N N . GLY A 1 84 ? -11.920 9.556 13.575 1.00 96.19 84 GLY A N 1
ATOM 662 C CA . GLY A 1 84 ? -11.208 8.543 14.352 1.00 96.19 84 GLY A CA 1
ATOM 663 C C . GLY A 1 84 ? -10.622 7.409 13.504 1.00 96.19 84 GLY A C 1
ATOM 664 O O . GLY A 1 84 ? -10.021 7.636 12.451 1.00 96.19 84 GLY A O 1
ATOM 665 N N . LEU A 1 85 ? -10.795 6.171 13.983 1.00 95.75 85 LEU A N 1
ATOM 666 C CA . LEU A 1 85 ? -10.228 4.974 13.359 1.00 95.75 85 LEU A CA 1
ATOM 667 C C . LEU A 1 85 ? -10.723 4.784 11.926 1.00 95.75 85 LEU A C 1
ATOM 669 O O . LEU A 1 85 ? -9.926 4.525 11.033 1.00 95.75 85 LEU A O 1
ATOM 673 N N . THR A 1 86 ? -12.019 4.963 11.683 1.00 96.06 86 THR A N 1
ATOM 674 C CA . THR A 1 86 ? -12.625 4.743 10.364 1.00 96.06 86 THR A CA 1
ATOM 675 C C . THR A 1 86 ? -11.981 5.628 9.293 1.00 96.06 86 THR A C 1
ATOM 677 O O . THR A 1 86 ? -11.697 5.155 8.189 1.00 96.06 86 THR A O 1
ATOM 680 N N . ARG A 1 87 ? -11.680 6.890 9.632 1.00 97.38 87 ARG A N 1
ATOM 681 C CA . ARG A 1 87 ? -10.943 7.802 8.748 1.00 97.38 87 ARG A CA 1
ATOM 682 C C . ARG A 1 87 ? -9.501 7.365 8.544 1.00 97.38 87 ARG A C 1
ATOM 684 O O . ARG A 1 87 ? -9.035 7.370 7.411 1.00 97.38 87 ARG A O 1
ATOM 691 N N . TYR A 1 88 ? -8.810 6.970 9.610 1.00 98.19 88 TYR A N 1
ATOM 692 C CA . TYR A 1 88 ? -7.432 6.483 9.521 1.00 98.19 88 TYR A CA 1
ATOM 693 C C . TYR A 1 88 ? -7.310 5.274 8.584 1.00 98.19 88 TYR A C 1
ATOM 695 O O . TYR A 1 88 ? -6.494 5.299 7.665 1.00 98.19 88 TYR A O 1
ATOM 703 N N . ILE A 1 89 ? -8.190 4.277 8.741 1.00 97.56 89 ILE A N 1
ATOM 704 C CA . ILE A 1 89 ? -8.277 3.115 7.845 1.00 97.56 89 ILE A CA 1
ATOM 705 C C . ILE A 1 89 ? -8.447 3.590 6.400 1.00 97.56 89 ILE A C 1
ATOM 707 O O . ILE A 1 89 ? -7.691 3.196 5.516 1.00 97.56 89 ILE A O 1
ATOM 711 N N . ALA A 1 90 ? -9.400 4.488 6.152 1.00 97.31 90 ALA A N 1
ATOM 712 C CA . ALA A 1 90 ? -9.649 5.001 4.812 1.00 97.31 90 ALA A CA 1
ATOM 713 C C . ALA A 1 90 ? -8.431 5.716 4.198 1.00 97.31 90 ALA A C 1
ATOM 715 O O . ALA A 1 90 ? -8.152 5.514 3.018 1.00 97.31 90 ALA A O 1
ATOM 716 N N . VAL A 1 91 ? -7.688 6.508 4.980 1.00 98.56 91 VAL A N 1
ATOM 717 C CA . VAL A 1 91 ? -6.458 7.172 4.514 1.00 98.56 91 VAL A CA 1
ATOM 718 C C . VAL A 1 91 ? -5.395 6.143 4.133 1.00 98.56 91 VAL A C 1
ATOM 720 O O . VAL A 1 91 ? -4.845 6.239 3.036 1.00 98.56 91 VAL A O 1
ATOM 723 N N . CYS A 1 92 ? -5.155 5.136 4.977 1.00 98.38 92 CYS A N 1
ATOM 724 C CA . CYS A 1 92 ? -4.231 4.043 4.672 1.00 98.38 92 CYS A CA 1
ATOM 725 C C . CYS A 1 92 ? -4.596 3.342 3.354 1.00 98.38 92 CYS A C 1
ATOM 727 O O . CYS A 1 92 ? -3.740 3.115 2.502 1.00 98.38 92 CYS A O 1
ATOM 729 N N . LEU A 1 93 ? -5.881 3.041 3.159 1.00 97.69 93 LEU A N 1
ATOM 730 C CA . LEU A 1 93 ? -6.373 2.326 1.982 1.00 97.69 93 LEU A CA 1
ATOM 731 C C . LEU A 1 93 ? -6.222 3.153 0.707 1.00 97.69 93 LEU A C 1
ATOM 733 O O . LEU A 1 93 ? -5.700 2.660 -0.290 1.00 97.69 93 LEU A O 1
ATOM 737 N N . LEU A 1 94 ? -6.649 4.418 0.745 1.00 98.31 94 LEU A N 1
ATOM 738 C CA . LEU A 1 94 ? -6.552 5.317 -0.403 1.00 98.31 94 LEU A CA 1
ATOM 739 C C . LEU A 1 94 ? -5.092 5.579 -0.781 1.00 98.31 94 LEU A C 1
ATOM 741 O O . LEU A 1 94 ? -4.764 5.519 -1.964 1.00 98.31 94 LEU A O 1
ATOM 745 N N . ALA A 1 95 ? -4.214 5.802 0.202 1.00 98.62 95 ALA A N 1
ATOM 746 C CA . ALA A 1 95 ? -2.782 5.925 -0.046 1.00 98.62 95 ALA A CA 1
ATOM 747 C C . ALA A 1 95 ? -2.220 4.639 -0.669 1.00 98.62 95 ALA A C 1
ATOM 749 O O . ALA A 1 95 ? -1.511 4.701 -1.673 1.00 98.62 95 ALA A O 1
ATOM 750 N N . GLY A 1 96 ? -2.618 3.474 -0.150 1.00 98.56 96 GLY A N 1
ATOM 751 C CA . GLY A 1 96 ? -2.250 2.183 -0.720 1.00 98.56 96 GLY A CA 1
ATOM 752 C C . GLY A 1 96 ? -2.672 2.022 -2.179 1.00 98.56 96 GLY A C 1
ATOM 753 O O . GLY A 1 96 ? -1.881 1.560 -3.000 1.00 98.56 96 GLY A O 1
ATOM 754 N N . TYR A 1 97 ? -3.880 2.451 -2.548 1.00 98.50 97 TYR A N 1
ATOM 755 C CA . TYR A 1 97 ? -4.338 2.396 -3.940 1.00 98.50 97 TYR A CA 1
ATOM 756 C C . TYR A 1 97 ? -3.517 3.288 -4.872 1.00 98.50 97 TYR A C 1
ATOM 758 O O . TYR A 1 97 ? -3.267 2.897 -6.013 1.00 98.50 97 TYR A O 1
ATOM 766 N N . LEU A 1 98 ? -3.059 4.451 -4.401 1.00 98.62 98 LEU A N 1
ATOM 767 C CA . LEU A 1 98 ? -2.162 5.309 -5.180 1.00 98.62 98 LEU A CA 1
ATOM 768 C C . LEU A 1 98 ? -0.814 4.622 -5.432 1.00 98.62 98 LEU A C 1
ATOM 770 O O . LEU A 1 98 ? -0.316 4.652 -6.557 1.00 98.62 98 LEU A O 1
ATOM 774 N N . TRP A 1 99 ? -0.257 3.939 -4.430 1.00 98.75 99 TRP A N 1
ATOM 775 C CA . TRP A 1 99 ? 0.975 3.167 -4.600 1.00 98.75 99 TRP A CA 1
ATOM 776 C C . TRP A 1 99 ? 0.801 1.947 -5.506 1.00 98.75 99 TRP A C 1
ATOM 778 O O . TRP A 1 99 ? 1.678 1.672 -6.325 1.00 98.75 99 TRP A O 1
ATOM 788 N N . LEU A 1 100 ? -0.341 1.257 -5.427 1.00 98.75 100 LEU A N 1
ATOM 789 C CA . LEU A 1 100 ? -0.676 0.167 -6.347 1.00 98.75 100 LEU A CA 1
ATOM 790 C C . LEU A 1 100 ? -0.729 0.662 -7.797 1.00 98.75 100 LEU A C 1
ATOM 792 O O . LEU A 1 100 ? -0.185 0.012 -8.690 1.00 98.75 100 LEU A O 1
ATOM 796 N N . ALA A 1 101 ? -1.347 1.826 -8.025 1.00 98.62 101 ALA A N 1
ATOM 797 C CA . ALA A 1 101 ? -1.378 2.458 -9.338 1.00 98.62 101 ALA A CA 1
ATOM 798 C C . ALA A 1 101 ? 0.034 2.827 -9.812 1.00 98.62 101 ALA A C 1
ATOM 800 O O . ALA A 1 101 ? 0.381 2.508 -10.945 1.00 98.62 101 ALA A O 1
ATOM 801 N N . LEU A 1 102 ? 0.865 3.434 -8.956 1.00 98.50 102 LEU A N 1
ATOM 802 C CA . LEU A 1 102 ? 2.242 3.795 -9.305 1.00 98.50 102 LEU A CA 1
ATOM 803 C C . LEU A 1 102 ? 3.080 2.563 -9.678 1.00 98.50 102 LEU A C 1
ATOM 805 O O . LEU A 1 102 ? 3.700 2.552 -10.738 1.00 98.50 102 LEU A O 1
ATOM 809 N N . GLY A 1 103 ? 3.063 1.513 -8.852 1.00 98.06 103 GLY A N 1
ATOM 810 C CA . GLY A 1 103 ? 3.775 0.265 -9.143 1.00 98.06 103 GLY A CA 1
ATOM 811 C C . GLY A 1 103 ? 3.268 -0.411 -10.421 1.00 98.06 103 GLY A C 1
ATOM 812 O O . GLY A 1 103 ? 4.060 -0.906 -11.221 1.00 98.06 103 GLY A O 1
ATOM 813 N N . GLY A 1 104 ? 1.95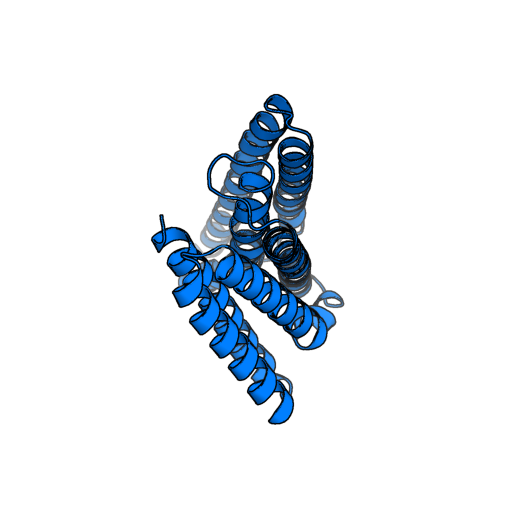4 -0.369 -10.659 1.00 98.19 104 GLY A N 1
ATOM 814 C CA . GLY A 1 104 ? 1.351 -0.847 -11.901 1.00 98.19 104 GLY A CA 1
ATOM 815 C C . GLY A 1 104 ? 1.793 -0.049 -13.132 1.00 98.19 104 GLY A C 1
ATOM 816 O O . GLY A 1 104 ? 2.109 -0.649 -14.158 1.00 98.19 104 GLY A O 1
ATOM 817 N N . VAL A 1 105 ? 1.873 1.283 -13.031 1.00 98.38 105 VAL A N 1
ATOM 818 C CA . VAL A 1 105 ? 2.368 2.153 -14.111 1.00 98.38 105 VAL A CA 1
ATOM 819 C C . VAL A 1 105 ? 3.825 1.831 -14.426 1.00 98.38 105 VAL A C 1
ATOM 821 O O . VAL A 1 105 ? 4.121 1.573 -15.587 1.00 98.38 105 VAL A O 1
ATOM 824 N N . LEU A 1 106 ? 4.702 1.759 -13.418 1.00 96.69 106 LEU A N 1
ATOM 825 C CA . LEU A 1 106 ? 6.123 1.436 -13.615 1.00 96.69 106 LEU A CA 1
ATOM 826 C C . LEU A 1 106 ? 6.312 0.090 -14.342 1.00 96.69 106 LEU A C 1
ATOM 828 O O . LEU A 1 106 ? 7.117 -0.013 -15.272 1.00 96.69 106 LEU A O 1
ATOM 832 N N . LEU A 1 107 ? 5.517 -0.927 -13.991 1.00 95.69 107 LEU A N 1
ATOM 833 C CA . LEU A 1 107 ? 5.526 -2.219 -14.688 1.00 95.69 107 LEU A CA 1
ATOM 834 C C . LEU A 1 107 ? 5.001 -2.134 -16.116 1.00 95.69 107 LEU A C 1
ATOM 836 O O . LEU A 1 107 ? 5.606 -2.698 -17.026 1.00 95.69 107 LEU A O 1
ATOM 840 N N . ALA A 1 108 ? 3.887 -1.435 -16.325 1.00 97.25 108 ALA A N 1
ATOM 841 C CA . ALA A 1 108 ? 3.280 -1.291 -17.642 1.00 97.25 108 ALA A CA 1
ATOM 842 C C . ALA A 1 108 ? 4.208 -0.553 -18.623 1.00 97.25 108 ALA A C 1
ATOM 844 O O . ALA A 1 108 ? 4.275 -0.901 -19.808 1.00 97.25 108 ALA A O 1
ATOM 845 N N . THR A 1 109 ? 4.941 0.451 -18.133 1.00 95.31 109 THR A N 1
ATOM 846 C CA . THR A 1 109 ? 5.798 1.306 -18.959 1.00 95.31 109 THR A CA 1
ATOM 847 C C . THR A 1 109 ? 7.171 0.708 -19.199 1.00 95.31 109 THR A C 1
ATOM 849 O O . THR A 1 109 ? 7.658 0.768 -20.330 1.00 95.31 109 THR A O 1
ATOM 852 N N . TRP A 1 110 ? 7.814 0.152 -18.173 1.00 91.56 110 TRP A N 1
ATOM 853 C CA . TRP A 1 110 ? 9.228 -0.222 -18.258 1.00 91.56 110 TRP A CA 1
ATOM 854 C C . TRP A 1 110 ? 9.452 -1.730 -18.174 1.00 91.56 110 TRP A C 1
ATOM 856 O O . TRP A 1 110 ? 10.361 -2.218 -18.833 1.00 91.56 110 TRP A O 1
ATOM 866 N N . ALA A 1 111 ? 8.593 -2.468 -17.462 1.00 90.69 111 ALA A N 1
ATOM 867 C CA . ALA A 1 111 ? 8.780 -3.894 -17.169 1.00 90.69 111 ALA A CA 1
ATOM 868 C C . ALA A 1 111 ? 10.217 -4.225 -16.704 1.00 90.69 111 ALA A C 1
ATOM 870 O O . ALA A 1 111 ? 10.878 -5.072 -17.316 1.00 90.69 111 ALA A O 1
ATOM 871 N N . PRO A 1 112 ? 10.717 -3.527 -15.660 1.00 89.75 112 PRO A N 1
ATOM 872 C CA . PRO A 1 112 ? 12.094 -3.688 -15.216 1.00 89.75 112 PRO A CA 1
ATOM 873 C C . PRO A 1 112 ? 12.332 -5.117 -14.719 1.00 89.75 112 PRO A C 1
ATOM 875 O O . PRO A 1 112 ? 11.452 -5.720 -14.095 1.00 89.75 112 PRO A O 1
ATOM 878 N N . GLN A 1 113 ? 13.521 -5.657 -14.974 1.00 89.88 113 GLN A N 1
ATOM 879 C CA . GLN A 1 113 ? 13.970 -6.931 -14.412 1.00 89.88 113 GLN A CA 1
ATOM 880 C C . GLN A 1 113 ? 14.687 -6.732 -13.067 1.00 89.88 113 GLN A C 1
ATOM 882 O O . GLN A 1 113 ? 15.158 -5.635 -12.763 1.00 89.88 113 GLN A O 1
ATOM 887 N N . PRO A 1 114 ? 14.808 -7.786 -12.234 1.00 89.44 114 PRO A N 1
ATOM 888 C CA . PRO A 1 114 ? 15.588 -7.718 -11.004 1.00 89.44 114 PRO A CA 1
ATOM 889 C C . PRO A 1 114 ? 17.002 -7.170 -11.230 1.00 89.44 114 PRO A C 1
ATOM 891 O O . PRO A 1 114 ? 17.773 -7.731 -12.002 1.00 89.44 114 PRO A O 1
ATOM 894 N N . GLY A 1 115 ? 17.336 -6.091 -10.519 1.00 86.94 115 GLY A N 1
ATOM 895 C CA . GLY A 1 115 ? 18.626 -5.399 -10.624 1.00 86.94 115 GLY A CA 1
ATOM 896 C C . GLY A 1 115 ? 18.625 -4.188 -11.560 1.00 86.94 115 GLY A C 1
ATOM 897 O O . GLY A 1 115 ? 19.545 -3.377 -11.485 1.00 86.94 115 GLY A O 1
ATOM 898 N N . GLU A 1 116 ? 17.590 -4.016 -12.383 1.00 91.69 116 GLU A N 1
ATOM 899 C CA . GLU A 1 116 ? 17.430 -2.842 -13.242 1.00 91.69 116 GLU A CA 1
ATOM 900 C C . GLU A 1 116 ? 16.812 -1.655 -12.489 1.00 91.69 116 GLU A C 1
ATOM 902 O O . GLU A 1 116 ? 16.116 -1.805 -11.479 1.00 91.69 116 GLU A O 1
ATOM 907 N N . VAL A 1 117 ? 17.046 -0.451 -13.016 1.00 92.62 117 VAL A N 1
ATOM 908 C CA . VAL A 1 117 ? 16.419 0.784 -12.528 1.00 92.62 117 VAL A CA 1
ATOM 909 C C . VAL A 1 117 ? 14.896 0.664 -12.612 1.00 92.62 117 VAL A C 1
ATOM 911 O O . VAL A 1 117 ? 14.342 0.266 -13.636 1.00 92.62 117 VAL A O 1
ATOM 914 N N . GLY A 1 118 ? 14.204 1.021 -11.532 1.00 93.88 118 GLY A N 1
ATOM 915 C CA . GLY A 1 118 ? 12.749 0.938 -11.428 1.00 93.88 118 GLY A CA 1
ATOM 916 C C . GLY A 1 118 ? 12.247 -0.390 -10.859 1.00 93.88 118 GLY A C 1
ATOM 917 O O . GLY A 1 118 ? 11.077 -0.464 -10.466 1.00 93.88 118 GLY A O 1
ATOM 918 N N . TRP A 1 119 ? 13.091 -1.428 -10.765 1.00 94.19 119 TRP A N 1
ATOM 919 C CA . TRP A 1 119 ? 12.720 -2.693 -10.122 1.00 94.19 119 TRP A CA 1
ATOM 920 C C . TRP A 1 119 ? 12.410 -2.495 -8.639 1.00 94.19 119 TRP A C 1
ATOM 922 O O . TRP A 1 119 ? 11.350 -2.900 -8.153 1.00 94.19 119 TRP A O 1
ATOM 932 N N . ASP A 1 120 ? 13.321 -1.839 -7.919 1.00 95.75 120 ASP A N 1
ATOM 933 C CA . ASP A 1 120 ? 13.177 -1.614 -6.485 1.00 95.75 120 ASP A CA 1
ATOM 934 C C . ASP A 1 120 ? 11.982 -0.695 -6.202 1.00 95.75 120 ASP A C 1
ATOM 936 O O . ASP A 1 120 ? 11.163 -1.020 -5.337 1.00 95.75 120 ASP A O 1
ATOM 940 N N . ALA A 1 121 ? 11.811 0.371 -6.994 1.00 97.12 121 ALA A N 1
ATOM 941 C CA . ALA A 1 121 ? 10.648 1.254 -6.921 1.00 97.12 121 ALA A CA 1
ATOM 942 C C . ALA A 1 121 ? 9.327 0.493 -7.103 1.00 97.12 121 ALA A C 1
ATOM 944 O O . ALA A 1 121 ? 8.400 0.653 -6.308 1.00 97.12 121 ALA A O 1
ATOM 945 N N . THR A 1 122 ? 9.250 -0.365 -8.121 1.00 96.50 122 THR A N 1
ATOM 946 C CA . THR A 1 122 ? 8.057 -1.157 -8.438 1.00 96.50 122 THR A CA 1
ATOM 947 C C . THR A 1 122 ? 7.675 -2.085 -7.292 1.00 96.50 122 THR A C 1
ATOM 949 O O . THR A 1 122 ? 6.536 -2.062 -6.814 1.00 96.50 122 THR A O 1
ATOM 952 N N . VAL A 1 123 ? 8.624 -2.913 -6.848 1.00 95.94 123 VAL A N 1
ATOM 953 C CA . VAL A 1 123 ? 8.357 -3.927 -5.824 1.00 95.94 123 VAL A CA 1
ATOM 954 C C . VAL A 1 123 ? 7.967 -3.256 -4.512 1.00 95.94 123 VAL A C 1
ATOM 956 O O . VAL A 1 123 ? 7.003 -3.686 -3.882 1.00 95.94 123 VAL A O 1
ATOM 959 N N . HIS A 1 124 ? 8.644 -2.175 -4.120 1.00 97.75 124 HIS A N 1
ATOM 960 C CA . HIS A 1 124 ? 8.341 -1.485 -2.866 1.00 97.75 124 HIS A CA 1
ATOM 961 C C . HIS A 1 124 ? 7.058 -0.653 -2.936 1.00 97.75 124 HIS A C 1
ATOM 963 O O . HIS A 1 124 ? 6.351 -0.577 -1.931 1.00 97.75 124 HIS A O 1
ATOM 969 N N . ALA A 1 125 ? 6.691 -0.099 -4.095 1.00 98.44 125 ALA A N 1
ATOM 970 C CA . ALA A 1 125 ? 5.387 0.538 -4.267 1.00 98.44 125 ALA A CA 1
ATOM 971 C C . ALA A 1 125 ? 4.243 -0.462 -4.016 1.00 98.44 125 ALA A C 1
ATOM 973 O O . ALA A 1 125 ? 3.290 -0.147 -3.309 1.00 98.44 125 ALA A O 1
ATOM 974 N N . ILE A 1 126 ? 4.354 -1.698 -4.509 1.00 98.25 126 ILE A N 1
ATOM 975 C CA . ILE A 1 126 ? 3.312 -2.715 -4.301 1.00 98.25 126 ILE A CA 1
ATOM 976 C C . ILE A 1 126 ? 3.402 -3.309 -2.886 1.00 98.25 126 ILE A C 1
ATOM 978 O O . ILE A 1 126 ? 2.423 -3.307 -2.141 1.00 98.25 126 ILE A O 1
ATOM 982 N N . ALA A 1 127 ? 4.571 -3.809 -2.487 1.00 97.69 127 ALA A N 1
ATOM 983 C CA . ALA A 1 127 ? 4.733 -4.528 -1.228 1.00 97.69 127 ALA A CA 1
ATOM 984 C C . ALA A 1 127 ? 4.632 -3.604 -0.007 1.00 97.69 127 ALA A C 1
ATOM 986 O O . ALA A 1 127 ? 3.899 -3.898 0.927 1.00 97.69 127 ALA A O 1
ATOM 987 N N . LEU A 1 128 ? 5.324 -2.467 0.015 1.00 97.69 128 LEU A N 1
ATOM 988 C CA . LEU A 1 128 ? 5.241 -1.558 1.161 1.00 97.69 128 LEU A CA 1
ATOM 989 C C . LEU A 1 128 ? 4.139 -0.513 0.970 1.00 97.69 128 LEU A C 1
ATOM 991 O O . LEU A 1 128 ? 3.338 -0.285 1.872 1.00 97.69 128 LEU A O 1
ATOM 995 N N . GLY A 1 129 ? 4.066 0.094 -0.212 1.00 98.44 129 GLY A N 1
ATOM 996 C CA . GLY A 1 129 ? 3.108 1.163 -0.474 1.00 98.44 129 GLY A CA 1
ATOM 997 C C . GLY A 1 129 ? 1.659 0.695 -0.456 1.00 98.44 129 GLY A C 1
ATOM 998 O O . GLY A 1 129 ? 0.828 1.370 0.134 1.00 98.44 129 GLY A O 1
ATOM 999 N N . PHE A 1 130 ? 1.344 -0.456 -1.052 1.00 98.62 130 PHE A N 1
ATOM 1000 C CA . PHE A 1 130 ? -0.013 -1.003 -1.041 1.00 98.62 130 PHE A CA 1
ATOM 1001 C C . PHE A 1 130 ? -0.238 -1.995 0.109 1.00 98.62 130 PHE A C 1
ATOM 1003 O O . PHE A 1 130 ? -1.121 -1.764 0.935 1.00 98.62 130 PHE A O 1
ATOM 1010 N N . VAL A 1 131 ? 0.553 -3.073 0.213 1.00 98.31 131 VAL A N 1
ATOM 1011 C CA . VAL A 1 131 ? 0.285 -4.135 1.208 1.00 98.31 131 VAL A CA 1
ATOM 1012 C C . VAL A 1 131 ? 0.511 -3.651 2.645 1.00 98.31 131 VAL A C 1
ATOM 1014 O O . VAL A 1 131 ? -0.375 -3.826 3.480 1.00 98.31 131 VAL A O 1
ATOM 1017 N N . PHE A 1 132 ? 1.631 -2.993 2.967 1.00 98.06 132 PHE A N 1
ATOM 1018 C CA . PHE A 1 132 ? 1.838 -2.506 4.343 1.00 98.06 132 PHE A CA 1
ATOM 1019 C C . PHE A 1 132 ? 0.889 -1.375 4.737 1.00 98.06 132 PHE A C 1
ATOM 1021 O O . PHE A 1 132 ? 0.494 -1.310 5.899 1.00 98.06 132 PHE A O 1
ATOM 1028 N N . SER A 1 133 ? 0.435 -0.539 3.801 1.00 98.38 133 SER A N 1
ATOM 1029 C CA . SER A 1 133 ? -0.645 0.407 4.101 1.00 98.38 133 SER A CA 1
ATOM 1030 C C . SER A 1 133 ? -1.944 -0.302 4.486 1.00 98.38 133 SER A C 1
ATOM 1032 O O . SER A 1 133 ? -2.622 0.140 5.412 1.00 98.38 133 SER A O 1
ATOM 1034 N N . MET A 1 134 ? -2.268 -1.445 3.874 1.00 97.50 134 MET A N 1
ATOM 1035 C CA . MET A 1 134 ? -3.408 -2.266 4.310 1.00 97.50 134 MET A CA 1
ATOM 1036 C C . MET A 1 134 ? -3.210 -2.834 5.710 1.00 97.50 134 MET A C 1
ATOM 1038 O O . MET A 1 134 ? -4.149 -2.801 6.508 1.00 97.50 134 MET A O 1
ATOM 1042 N N . VAL A 1 135 ? -1.998 -3.303 6.020 1.00 97.62 135 VAL A N 1
ATOM 1043 C CA . VAL A 1 135 ? -1.635 -3.778 7.363 1.00 97.62 135 VAL A CA 1
ATOM 1044 C C . VAL A 1 135 ? -1.798 -2.655 8.386 1.00 97.62 135 VAL A C 1
ATOM 1046 O O . VAL A 1 135 ? -2.452 -2.857 9.405 1.00 97.62 135 VAL A O 1
ATOM 1049 N N . PHE A 1 136 ? -1.274 -1.461 8.102 1.00 98.06 136 PHE A N 1
ATOM 1050 C CA . PHE A 1 136 ? -1.388 -0.300 8.987 1.00 98.06 136 PHE A CA 1
ATOM 1051 C C . PHE A 1 136 ? -2.847 0.096 9.200 1.00 98.06 136 PHE A C 1
ATOM 1053 O O . PHE A 1 136 ? -3.249 0.355 10.329 1.00 98.06 136 PHE A O 1
ATOM 1060 N N . GLY A 1 137 ? -3.654 0.093 8.135 1.00 96.94 137 GLY A N 1
ATOM 1061 C CA . GLY A 1 137 ? -5.085 0.359 8.222 1.00 96.94 137 GLY A CA 1
ATOM 1062 C C . GLY A 1 137 ? -5.807 -0.649 9.116 1.00 96.94 137 GLY A C 1
ATOM 1063 O O . GLY A 1 137 ? -6.490 -0.258 10.054 1.00 96.94 137 GLY A O 1
ATOM 1064 N N . HIS A 1 138 ? -5.658 -1.947 8.871 1.00 95.62 138 HIS A N 1
ATOM 1065 C CA . HIS A 1 138 ? -6.521 -2.939 9.518 1.00 95.62 138 HIS A CA 1
ATOM 1066 C C . HIS A 1 138 ? -5.984 -3.487 10.848 1.00 95.62 138 HIS A C 1
ATOM 1068 O O . HIS A 1 138 ? -6.772 -3.957 11.669 1.00 95.62 138 HIS A O 1
ATOM 1074 N N . ALA A 1 139 ? -4.682 -3.411 11.131 1.00 95.75 139 ALA A N 1
ATOM 1075 C CA . ALA A 1 139 ? -4.137 -3.927 12.390 1.00 95.75 139 ALA A CA 1
ATOM 1076 C C . ALA A 1 139 ? -4.785 -3.313 13.656 1.00 95.75 139 ALA A C 1
ATOM 1078 O O . ALA A 1 139 ? -5.120 -4.091 14.556 1.00 95.75 139 ALA A O 1
ATOM 1079 N N . PRO A 1 140 ? -5.094 -1.997 13.724 1.00 94.62 140 PRO A N 1
ATOM 1080 C CA . PRO A 1 140 ? -5.738 -1.392 14.892 1.00 94.62 140 PRO A CA 1
ATOM 1081 C C . PRO A 1 140 ? -7.197 -1.803 15.114 1.00 94.62 140 PRO A C 1
ATOM 1083 O O . PRO A 1 140 ? -7.743 -1.500 16.171 1.00 94.62 140 PRO A O 1
ATOM 1086 N N . ILE A 1 141 ? -7.834 -2.485 14.155 1.00 93.69 141 ILE A N 1
ATOM 1087 C CA . ILE A 1 141 ? -9.169 -3.078 14.326 1.00 93.69 141 ILE A CA 1
ATOM 1088 C C . ILE A 1 141 ? -9.094 -4.599 14.514 1.00 93.69 141 ILE A C 1
ATOM 1090 O O . ILE A 1 141 ? -9.743 -5.132 15.414 1.00 93.69 141 ILE A O 1
ATOM 1094 N N . ILE A 1 142 ? -8.265 -5.298 13.732 1.00 93.12 142 ILE A N 1
ATOM 1095 C CA . ILE A 1 142 ? -8.155 -6.764 13.766 1.00 93.12 142 ILE A CA 1
ATOM 1096 C C . ILE A 1 142 ? -7.510 -7.243 15.070 1.00 93.12 142 ILE A C 1
ATOM 1098 O O . ILE A 1 142 ? -8.057 -8.131 15.726 1.00 93.12 142 ILE A O 1
ATOM 1102 N N . LEU A 1 143 ? -6.371 -6.668 15.477 1.00 92.94 143 LEU A N 1
ATOM 1103 C CA . LEU A 1 143 ? -5.641 -7.159 16.652 1.00 92.94 143 LEU A CA 1
ATOM 1104 C C . LEU A 1 143 ? -6.466 -7.034 17.943 1.00 92.94 143 LEU A C 1
ATOM 1106 O O . LEU A 1 143 ? -6.568 -8.027 18.668 1.00 92.94 143 LEU A O 1
ATOM 1110 N N . PRO A 1 144 ? -7.118 -5.891 18.239 1.00 91.88 144 PRO A N 1
ATOM 1111 C CA . PRO A 1 144 ? -8.009 -5.805 19.392 1.00 91.88 144 PRO A CA 1
ATOM 1112 C C . PRO A 1 144 ? -9.198 -6.766 19.313 1.00 91.88 144 PRO A C 1
ATOM 1114 O O . PRO A 1 144 ? -9.552 -7.356 20.331 1.00 91.88 144 PRO A O 1
ATOM 1117 N N . ALA A 1 145 ? -9.788 -6.964 18.127 1.00 92.19 145 ALA A N 1
ATOM 1118 C CA . ALA A 1 145 ? -10.927 -7.864 17.946 1.00 92.19 145 ALA A CA 1
ATOM 1119 C C . ALA A 1 145 ? -10.562 -9.328 18.241 1.00 92.19 145 ALA A C 1
ATOM 1121 O O . ALA A 1 145 ? -11.278 -9.998 18.986 1.00 92.19 145 ALA A O 1
ATOM 1122 N N . VAL A 1 146 ? -9.416 -9.801 17.738 1.00 93.88 146 VAL A N 1
ATOM 1123 C CA . VAL A 1 146 ? -8.902 -11.156 18.015 1.00 93.88 146 VAL A CA 1
ATOM 1124 C C . VAL A 1 146 ? -8.587 -11.332 19.502 1.00 93.88 146 VAL A C 1
ATOM 1126 O O . VAL A 1 146 ? -8.929 -12.354 20.093 1.00 93.88 146 VAL A O 1
ATOM 1129 N N . LEU A 1 147 ? -7.992 -10.314 20.130 1.00 92.50 147 LEU A N 1
ATOM 1130 C CA . LEU A 1 147 ? -7.693 -10.318 21.565 1.00 92.50 147 LEU A CA 1
ATOM 1131 C C . LEU A 1 147 ? -8.919 -10.050 22.453 1.00 92.50 147 LEU A C 1
ATOM 1133 O O . LEU A 1 147 ? -8.790 -10.096 23.675 1.00 92.50 147 LEU A O 1
ATOM 1137 N N . ARG A 1 148 ? -10.086 -9.763 21.859 1.00 92.12 148 ARG A N 1
ATOM 1138 C CA . ARG A 1 148 ? -11.334 -9.379 22.541 1.00 92.12 148 ARG A CA 1
ATOM 1139 C C . ARG A 1 148 ? -11.162 -8.193 23.500 1.00 92.12 148 ARG A C 1
ATOM 1141 O O . ARG A 1 148 ? -11.769 -8.149 24.567 1.00 92.12 148 ARG A O 1
ATOM 1148 N N . LEU A 1 149 ? -10.340 -7.216 23.112 1.00 91.25 149 LEU A N 1
ATOM 1149 C CA . LEU A 1 149 ? -10.070 -6.000 23.881 1.00 91.25 149 LEU A CA 1
ATOM 1150 C C . LEU A 1 149 ? -10.741 -4.780 23.253 1.00 91.25 149 LEU A C 1
ATOM 1152 O O . LEU A 1 149 ? -10.724 -4.592 22.038 1.00 91.25 149 LEU A O 1
ATOM 1156 N N . LYS A 1 150 ? -11.251 -3.886 24.103 1.00 89.50 150 LYS A N 1
ATOM 1157 C CA . LYS A 1 150 ? -11.679 -2.545 23.690 1.00 89.50 150 LYS A CA 1
ATOM 1158 C C . LYS A 1 150 ? -10.476 -1.604 23.736 1.00 89.50 150 LYS A C 1
ATOM 1160 O O . LYS A 1 150 ? -10.113 -1.108 24.799 1.00 89.50 150 LYS A O 1
ATOM 1165 N N . VAL A 1 151 ? -9.848 -1.376 22.585 1.00 88.31 151 VAL A N 1
ATOM 1166 C CA . VAL A 1 151 ? -8.705 -0.461 22.451 1.00 88.31 151 VAL A CA 1
ATOM 1167 C C . VAL A 1 151 ? -9.180 0.836 21.783 1.00 88.31 151 VAL A C 1
ATOM 1169 O O . VAL A 1 151 ? -9.654 0.779 20.648 1.00 88.31 151 VAL A O 1
ATOM 1172 N N . PRO A 1 152 ? -9.089 2.005 22.448 1.00 86.94 152 PRO A N 1
ATOM 1173 C CA . PRO A 1 152 ? -9.432 3.273 21.818 1.00 86.94 152 PRO A CA 1
ATOM 1174 C C . PRO A 1 152 ? -8.386 3.657 20.766 1.00 86.94 152 PRO A C 1
ATOM 1176 O O . PRO A 1 152 ? -7.187 3.437 20.940 1.00 86.94 152 PRO A O 1
ATOM 1179 N N . TYR A 1 153 ? -8.848 4.271 19.680 1.00 92.00 153 TYR A N 1
ATOM 1180 C CA . TYR A 1 153 ? -7.979 4.815 18.643 1.00 92.00 153 TYR A CA 1
ATOM 1181 C C . TYR A 1 153 ? -7.130 5.982 19.163 1.00 92.00 153 TYR A C 1
ATOM 1183 O O . TYR A 1 153 ? -7.608 6.809 19.938 1.00 92.00 153 TYR A O 1
ATOM 1191 N N . HIS A 1 154 ? -5.891 6.079 18.674 1.00 92.31 154 HIS A N 1
ATOM 1192 C CA . HIS A 1 154 ? -4.987 7.188 18.955 1.00 92.31 154 HIS A CA 1
ATOM 1193 C C . HIS A 1 154 ? -4.501 7.832 17.650 1.00 92.31 154 HIS A C 1
ATOM 1195 O O . HIS A 1 154 ? -3.953 7.157 16.781 1.00 92.31 154 HIS A O 1
ATOM 1201 N N . TRP A 1 155 ? -4.640 9.153 17.518 1.00 94.50 155 TRP A N 1
ATOM 1202 C CA . TRP A 1 155 ? -4.267 9.885 16.296 1.00 94.50 155 TRP A CA 1
ATOM 1203 C C . TRP A 1 155 ? -2.784 9.734 15.921 1.00 94.50 155 TRP A C 1
ATOM 1205 O O . TRP A 1 155 ? -2.424 9.808 14.750 1.00 94.50 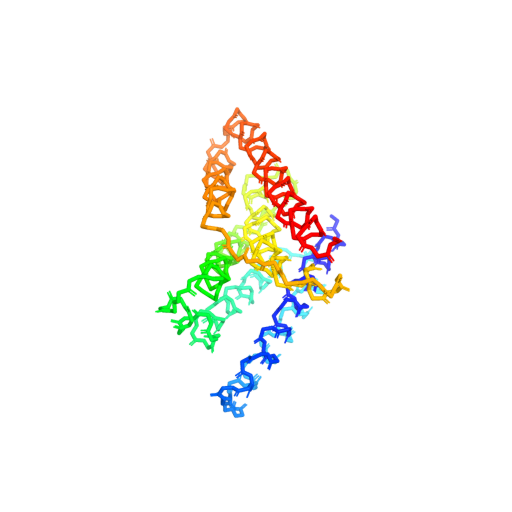155 TRP A O 1
ATOM 1215 N N . GLY A 1 156 ? -1.917 9.447 16.894 1.00 96.38 156 GLY A N 1
ATOM 1216 C CA . GLY A 1 156 ? -0.492 9.218 16.657 1.00 96.38 156 GLY A CA 1
ATOM 1217 C C . GLY A 1 156 ? -0.175 8.109 15.639 1.00 96.38 156 GLY A C 1
ATOM 1218 O O . GLY A 1 156 ? 0.922 8.117 15.098 1.00 96.38 156 GLY A O 1
ATOM 1219 N N . PHE A 1 157 ? -1.108 7.200 15.310 1.00 97.25 157 PHE A N 1
ATOM 1220 C CA . PHE A 1 157 ? -0.918 6.213 14.231 1.00 97.25 157 PHE A CA 1
ATOM 1221 C C . PHE A 1 157 ? -0.677 6.846 12.843 1.00 97.25 157 PHE A C 1
ATOM 1223 O O . PHE A 1 157 ? -0.151 6.178 11.949 1.00 97.25 157 PHE A O 1
ATOM 1230 N N . TYR A 1 158 ? -1.003 8.130 12.651 1.00 98.31 158 TYR A N 1
ATOM 1231 C CA . TYR A 1 158 ? -0.630 8.874 11.442 1.00 98.31 158 TYR A CA 1
ATOM 1232 C C . TYR A 1 158 ? 0.880 9.110 11.318 1.00 98.31 158 TYR A C 1
ATOM 1234 O O . TYR A 1 158 ? 1.368 9.235 10.199 1.00 98.31 158 TYR A O 1
ATOM 1242 N N . LEU A 1 159 ? 1.630 9.141 12.425 1.00 98.25 159 LEU A N 1
ATOM 1243 C CA . LEU A 1 159 ? 3.075 9.369 12.403 1.00 98.25 159 LEU A CA 1
ATOM 1244 C C . LEU A 1 159 ? 3.841 8.244 11.684 1.00 98.25 159 LEU A C 1
ATOM 1246 O O . LEU A 1 159 ? 4.531 8.549 10.710 1.00 98.25 159 LEU A O 1
ATOM 1250 N N . PRO A 1 160 ? 3.716 6.955 12.072 1.00 98.25 160 PRO A N 1
ATOM 1251 C CA . PRO A 1 160 ? 4.376 5.886 11.332 1.00 98.25 160 PRO A CA 1
ATOM 1252 C C . PRO A 1 160 ? 3.842 5.757 9.900 1.00 98.25 160 PRO A C 1
ATOM 1254 O O . PRO A 1 160 ? 4.603 5.409 9.003 1.00 98.25 160 PRO A O 1
ATOM 1257 N N . LEU A 1 161 ? 2.566 6.079 9.653 1.00 98.50 161 LEU A N 1
ATOM 1258 C CA . LEU A 1 161 ? 2.003 6.080 8.299 1.00 98.50 161 LEU A CA 1
ATOM 1259 C C . LEU A 1 161 ? 2.670 7.135 7.400 1.00 98.50 161 LEU A C 1
ATOM 1261 O O . LEU A 1 161 ? 3.077 6.830 6.280 1.00 98.50 161 LEU A O 1
ATOM 1265 N N . ALA A 1 162 ? 2.803 8.369 7.888 1.00 98.56 162 ALA A N 1
ATOM 1266 C CA . ALA A 1 162 ? 3.473 9.443 7.164 1.00 98.56 162 ALA A CA 1
ATOM 1267 C C . ALA A 1 162 ? 4.953 9.115 6.932 1.00 98.56 162 ALA A C 1
ATOM 1269 O O . ALA A 1 162 ? 5.446 9.301 5.820 1.00 98.56 162 ALA A O 1
ATOM 1270 N N . ALA A 1 163 ? 5.631 8.568 7.948 1.00 98.56 163 ALA A N 1
ATOM 1271 C CA . ALA A 1 163 ? 7.014 8.121 7.832 1.00 98.56 163 ALA A CA 1
ATOM 1272 C C . ALA A 1 163 ? 7.170 7.063 6.731 1.00 98.56 163 ALA A C 1
ATOM 1274 O O . ALA A 1 163 ? 8.012 7.251 5.860 1.00 98.56 163 ALA A O 1
ATOM 1275 N N . LEU A 1 164 ? 6.311 6.031 6.713 1.00 98.56 164 LEU A N 1
ATOM 1276 C CA . LEU A 1 164 ? 6.309 4.972 5.697 1.00 98.56 164 LEU A CA 1
ATOM 1277 C C . LEU A 1 164 ? 6.153 5.537 4.277 1.00 98.56 164 LEU A C 1
ATOM 1279 O O . LEU A 1 164 ? 6.883 5.161 3.362 1.00 98.56 164 LEU A O 1
ATOM 1283 N N . HIS A 1 165 ? 5.205 6.450 4.067 1.00 98.62 165 HIS A N 1
ATOM 1284 C CA . HIS A 1 165 ? 4.966 7.015 2.739 1.00 98.62 165 HIS A CA 1
ATOM 1285 C C . HIS A 1 165 ? 6.071 7.973 2.285 1.00 98.62 165 HIS A C 1
ATOM 1287 O O . HIS A 1 165 ? 6.443 7.954 1.111 1.00 98.62 165 HIS A O 1
ATOM 1293 N N . ALA A 1 166 ? 6.626 8.771 3.199 1.00 98.56 166 ALA A N 1
ATOM 1294 C CA . ALA A 1 166 ? 7.747 9.654 2.899 1.00 98.56 166 ALA A CA 1
ATOM 1295 C C . ALA A 1 166 ? 9.008 8.855 2.536 1.00 98.56 166 ALA A C 1
ATOM 1297 O O . ALA A 1 166 ? 9.671 9.161 1.542 1.00 98.56 166 ALA A O 1
ATOM 1298 N N . SER A 1 167 ? 9.314 7.789 3.281 1.00 98.38 167 SER A N 1
ATOM 1299 C CA . SER A 1 167 ? 10.440 6.915 2.954 1.00 98.38 167 SER A CA 1
ATOM 1300 C C . SER A 1 167 ? 10.227 6.153 1.656 1.00 98.38 167 SER A C 1
ATOM 1302 O O . SER A 1 167 ? 11.181 5.985 0.902 1.00 98.38 167 SER A O 1
ATOM 1304 N N . LEU A 1 168 ? 9.000 5.750 1.325 1.00 98.31 168 LEU A N 1
ATOM 1305 C CA . LEU A 1 168 ? 8.715 5.150 0.021 1.00 98.31 168 LEU A CA 1
ATOM 1306 C C . LEU A 1 168 ? 8.904 6.126 -1.135 1.00 98.31 168 LEU A C 1
ATOM 1308 O O . LEU A 1 168 ? 9.510 5.752 -2.137 1.00 98.31 168 LEU A O 1
ATOM 1312 N N . ALA A 1 169 ? 8.461 7.375 -0.991 1.00 98.56 169 ALA A N 1
ATOM 1313 C CA . ALA A 1 169 ? 8.707 8.405 -1.997 1.00 98.56 169 ALA A CA 1
ATOM 1314 C C . ALA A 1 169 ? 10.212 8.636 -2.204 1.00 98.56 169 ALA A C 1
ATOM 1316 O O . ALA A 1 169 ? 10.679 8.644 -3.344 1.00 98.56 169 ALA A O 1
ATOM 1317 N N . LEU A 1 170 ? 10.982 8.723 -1.112 1.00 98.50 170 LEU A N 1
ATOM 1318 C CA . LEU A 1 170 ? 12.443 8.815 -1.167 1.00 98.50 170 LEU A CA 1
ATOM 1319 C C . LEU A 1 170 ? 13.066 7.586 -1.842 1.00 98.50 170 LEU A C 1
ATOM 1321 O O . LEU A 1 170 ? 13.997 7.724 -2.634 1.00 98.50 170 LEU A O 1
ATOM 1325 N N . ARG A 1 171 ? 12.546 6.387 -1.556 1.00 97.75 171 ARG A N 1
ATOM 1326 C CA . ARG A 1 171 ? 13.029 5.139 -2.154 1.00 97.75 171 ARG A CA 1
ATOM 1327 C C . ARG A 1 171 ? 12.812 5.116 -3.658 1.00 97.75 171 ARG A C 1
ATOM 1329 O O . ARG A 1 171 ? 13.749 4.819 -4.390 1.00 97.75 171 ARG A O 1
ATOM 1336 N N . VAL A 1 172 ? 11.606 5.464 -4.106 1.00 98.00 172 VAL A N 1
ATOM 1337 C CA . VAL A 1 172 ? 11.261 5.529 -5.530 1.00 98.00 172 VAL A CA 1
ATOM 1338 C C . VAL A 1 172 ? 12.129 6.565 -6.235 1.00 98.00 172 VAL A C 1
ATOM 1340 O O . VAL A 1 172 ? 12.755 6.238 -7.236 1.00 98.00 172 VAL A O 1
ATOM 1343 N N . ALA A 1 173 ? 12.250 7.778 -5.690 1.00 98.00 173 ALA A N 1
ATOM 1344 C CA . ALA A 1 173 ? 13.119 8.803 -6.266 1.00 98.00 173 ALA A CA 1
ATOM 1345 C C . ALA A 1 173 ? 14.589 8.348 -6.326 1.00 98.00 173 ALA A C 1
ATOM 1347 O O . ALA A 1 173 ? 15.264 8.548 -7.333 1.00 98.00 173 ALA A O 1
ATOM 1348 N N . GLY A 1 174 ? 15.068 7.683 -5.271 1.00 97.75 174 GLY A N 1
ATOM 1349 C CA . GLY A 1 174 ? 16.419 7.139 -5.208 1.00 97.75 174 GLY A CA 1
ATOM 1350 C C . GLY A 1 174 ? 16.670 6.023 -6.219 1.00 97.75 174 GLY A C 1
ATOM 1351 O O . GLY A 1 174 ? 17.749 5.969 -6.798 1.00 97.75 174 GLY A O 1
ATOM 1352 N N . ASP A 1 175 ? 15.698 5.145 -6.459 1.00 97.00 175 ASP A N 1
ATOM 1353 C CA . ASP A 1 175 ? 15.831 4.076 -7.448 1.00 97.00 175 ASP A CA 1
ATOM 1354 C C . ASP A 1 175 ? 15.807 4.612 -8.878 1.00 97.00 175 ASP A C 1
ATOM 1356 O O . ASP A 1 175 ? 16.717 4.323 -9.651 1.00 97.00 175 ASP A O 1
ATOM 1360 N N . LEU A 1 176 ? 14.830 5.464 -9.201 1.00 96.06 176 LEU A N 1
ATOM 1361 C CA . LEU A 1 176 ? 14.697 6.070 -10.528 1.00 96.06 176 LEU A CA 1
ATOM 1362 C C . LEU A 1 176 ? 15.877 6.993 -10.871 1.00 96.06 176 LEU A C 1
ATOM 1364 O O . LEU A 1 176 ? 16.268 7.077 -12.031 1.00 96.06 176 LEU A O 1
ATOM 1368 N N . GLY A 1 177 ? 16.455 7.663 -9.870 1.00 96.12 177 GLY A N 1
ATOM 1369 C CA . GLY A 1 177 ? 17.639 8.514 -10.021 1.00 96.12 177 GLY A CA 1
ATOM 1370 C C . GLY A 1 177 ? 18.982 7.785 -9.883 1.00 96.12 177 GLY A C 1
ATOM 1371 O O . GLY A 1 177 ? 20.026 8.420 -9.987 1.00 96.12 177 GLY A O 1
ATOM 1372 N N . GLY A 1 178 ? 18.995 6.476 -9.604 1.00 94.75 178 GLY A N 1
ATOM 1373 C CA . GLY A 1 178 ? 20.237 5.720 -9.387 1.00 94.75 178 GLY A CA 1
ATOM 1374 C C . GLY A 1 178 ? 21.007 6.092 -8.106 1.00 94.75 178 GLY A C 1
ATOM 1375 O O . GLY A 1 178 ? 22.176 5.738 -7.950 1.00 94.75 178 GLY A O 1
ATOM 1376 N N . HIS A 1 179 ? 20.377 6.778 -7.150 1.00 96.75 179 HIS A N 1
ATOM 1377 C CA . HIS A 1 179 ? 20.993 7.230 -5.903 1.00 96.75 179 HIS A CA 1
ATOM 1378 C C . HIS A 1 179 ? 20.932 6.154 -4.807 1.00 96.75 179 HIS A C 1
ATOM 1380 O O . HIS A 1 179 ? 19.961 6.039 -4.051 1.00 96.75 179 HIS A O 1
ATOM 1386 N N . PHE A 1 180 ? 22.013 5.381 -4.659 1.00 94.81 180 PHE A N 1
ATOM 1387 C CA . PHE A 1 180 ? 22.120 4.339 -3.626 1.00 94.81 180 PHE A CA 1
ATOM 1388 C C . PHE A 1 180 ? 21.894 4.867 -2.199 1.00 94.81 180 PHE A C 1
ATOM 1390 O O . PHE A 1 180 ? 21.127 4.271 -1.443 1.00 94.81 180 PHE A O 1
ATOM 1397 N N . ALA A 1 181 ? 22.502 6.004 -1.845 1.00 97.12 181 ALA A N 1
ATOM 1398 C CA . ALA A 1 181 ? 22.373 6.580 -0.507 1.00 97.12 181 ALA A CA 1
ATOM 1399 C C . ALA A 1 181 ? 20.906 6.862 -0.142 1.00 97.12 181 ALA A C 1
ATOM 1401 O O . ALA A 1 181 ? 20.486 6.565 0.973 1.00 97.12 181 ALA A O 1
ATOM 1402 N N . TRP A 1 182 ? 20.103 7.367 -1.081 1.00 98.06 182 TRP A N 1
ATOM 1403 C CA . TRP A 1 182 ? 18.684 7.647 -0.842 1.00 98.06 182 TRP A CA 1
ATOM 1404 C C . TRP A 1 182 ? 17.898 6.364 -0.579 1.00 98.06 182 TRP A C 1
ATOM 1406 O O . TRP A 1 182 ? 17.128 6.305 0.378 1.00 98.06 182 TRP A O 1
ATOM 1416 N N . ARG A 1 183 ? 18.154 5.303 -1.357 1.00 96.69 183 ARG A N 1
ATOM 1417 C CA . ARG A 1 183 ? 17.543 3.983 -1.131 1.00 96.69 183 ARG A CA 1
ATOM 1418 C C . ARG A 1 183 ? 17.920 3.392 0.230 1.00 96.69 183 ARG A C 1
ATOM 1420 O O . ARG A 1 183 ? 17.058 2.811 0.889 1.00 96.69 183 ARG A O 1
ATOM 1427 N N . ALA A 1 184 ? 19.167 3.570 0.673 1.00 97.31 184 ALA A N 1
ATOM 1428 C CA . ALA A 1 184 ? 19.636 3.102 1.978 1.00 97.31 184 ALA A CA 1
ATOM 1429 C C . ALA A 1 184 ? 18.949 3.840 3.143 1.00 97.31 184 ALA A C 1
ATOM 1431 O O . ALA A 1 184 ? 18.394 3.197 4.034 1.00 97.31 184 ALA A O 1
ATOM 1432 N N . HIS A 1 185 ? 18.894 5.176 3.103 1.00 98.06 185 HIS A N 1
ATOM 1433 C CA . HIS A 1 185 ? 18.181 5.966 4.116 1.00 98.06 185 HIS A CA 1
ATOM 1434 C C . HIS A 1 185 ? 16.683 5.644 4.121 1.00 98.06 185 HIS A C 1
ATOM 1436 O O . HIS A 1 185 ? 16.096 5.435 5.181 1.00 98.06 185 HIS A O 1
ATOM 1442 N N . ALA A 1 186 ? 16.072 5.515 2.943 1.00 98.00 186 ALA A N 1
ATOM 1443 C CA . ALA A 1 186 ? 14.683 5.102 2.824 1.00 98.00 186 ALA A CA 1
ATOM 1444 C C . ALA A 1 186 ? 14.421 3.712 3.427 1.00 98.00 186 ALA A C 1
ATOM 1446 O O . ALA A 1 186 ? 13.379 3.505 4.043 1.00 98.00 186 ALA A O 1
ATOM 1447 N N . ALA A 1 187 ? 15.356 2.762 3.290 1.00 97.38 187 ALA A N 1
ATOM 1448 C CA . ALA A 1 187 ? 15.250 1.446 3.922 1.00 97.38 187 ALA A CA 1
ATOM 1449 C C . ALA A 1 187 ? 15.214 1.549 5.455 1.00 97.38 187 ALA A C 1
ATOM 1451 O O . ALA A 1 187 ? 14.349 0.943 6.089 1.00 97.38 187 ALA A O 1
ATOM 1452 N N . LEU A 1 188 ? 16.113 2.351 6.038 1.00 98.25 188 LEU A N 1
ATOM 1453 C CA . LEU A 1 188 ? 16.176 2.577 7.484 1.00 98.25 188 LEU A CA 1
ATOM 1454 C C . LEU A 1 188 ? 14.899 3.243 8.004 1.00 98.25 188 LEU A C 1
ATOM 1456 O O . LEU A 1 188 ? 14.330 2.791 8.996 1.00 98.25 188 LEU A O 1
ATOM 1460 N N . ILE A 1 189 ? 14.408 4.271 7.307 1.00 98.25 189 ILE A N 1
ATOM 1461 C CA . ILE A 1 189 ? 13.181 4.975 7.698 1.00 98.25 189 ILE A CA 1
ATOM 1462 C C . ILE A 1 189 ? 11.955 4.061 7.539 1.00 98.25 189 ILE A C 1
ATOM 1464 O O . ILE A 1 189 ? 11.110 4.044 8.429 1.00 98.25 189 ILE A O 1
ATOM 1468 N N . ASN A 1 190 ? 11.878 3.242 6.481 1.00 97.62 190 ASN A N 1
ATOM 1469 C CA . ASN A 1 190 ? 10.822 2.229 6.326 1.00 97.62 190 ASN A CA 1
ATOM 1470 C C . ASN A 1 190 ? 10.802 1.261 7.520 1.00 97.62 190 ASN A C 1
ATOM 1472 O O . ASN A 1 190 ? 9.747 1.025 8.111 1.00 97.62 190 ASN A O 1
ATOM 1476 N N . ALA A 1 191 ? 11.963 0.715 7.894 1.00 98.00 191 ALA A N 1
ATOM 1477 C CA . ALA A 1 191 ? 12.076 -0.202 9.026 1.00 98.00 191 ALA A CA 1
ATOM 1478 C C . ALA A 1 191 ? 11.682 0.479 10.348 1.00 98.00 191 ALA A C 1
ATOM 1480 O O . ALA A 1 191 ? 10.922 -0.092 11.133 1.00 98.00 191 ALA A O 1
ATOM 1481 N N . ALA A 1 192 ? 12.128 1.719 10.566 1.00 98.44 192 ALA A N 1
ATOM 1482 C CA . ALA A 1 192 ? 11.761 2.511 11.735 1.00 98.44 192 ALA A CA 1
ATOM 1483 C C . ALA A 1 192 ? 10.255 2.820 11.781 1.00 98.44 192 ALA A C 1
ATOM 1485 O O . ALA A 1 192 ? 9.653 2.729 12.847 1.00 98.44 192 ALA A O 1
ATOM 1486 N N . ALA A 1 193 ? 9.626 3.125 10.642 1.00 98.44 193 ALA A N 1
ATOM 1487 C CA . ALA A 1 193 ? 8.189 3.37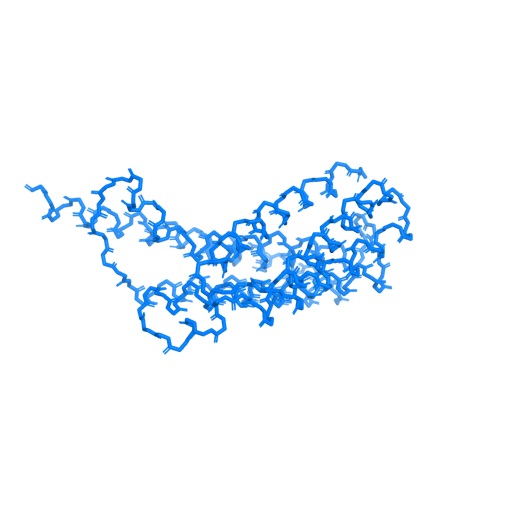3 10.548 1.00 98.44 193 ALA A CA 1
ATOM 1488 C C . ALA A 1 193 ? 7.369 2.129 10.925 1.00 98.44 193 ALA A C 1
ATOM 1490 O O . ALA A 1 193 ? 6.420 2.226 11.706 1.00 98.44 193 ALA A O 1
ATOM 1491 N N . ILE A 1 194 ? 7.766 0.952 10.428 1.00 98.25 194 ILE A N 1
ATOM 1492 C CA . ILE A 1 194 ? 7.145 -0.331 10.789 1.00 98.25 194 ILE A CA 1
ATOM 1493 C C . ILE A 1 194 ? 7.358 -0.629 12.278 1.00 98.25 194 ILE A C 1
ATOM 1495 O O . ILE A 1 194 ? 6.400 -0.953 12.978 1.00 98.25 194 ILE A O 1
ATOM 1499 N N . GLY A 1 195 ? 8.582 -0.471 12.786 1.00 98.38 195 GLY A N 1
ATOM 1500 C CA . GLY A 1 195 ? 8.892 -0.671 14.203 1.00 98.38 195 GLY A CA 1
ATOM 1501 C C . GLY A 1 195 ? 8.080 0.251 15.114 1.00 98.38 195 GLY A C 1
ATOM 1502 O O . GLY A 1 195 ? 7.461 -0.212 16.071 1.00 98.38 195 GLY A O 1
ATOM 1503 N N . LEU A 1 196 ? 8.000 1.540 14.778 1.00 98.19 196 LEU A N 1
ATOM 1504 C CA . LEU A 1 196 ? 7.194 2.522 15.500 1.00 98.19 196 LEU A CA 1
ATOM 1505 C C . LEU A 1 196 ? 5.712 2.137 15.500 1.00 98.19 196 LEU A C 1
ATOM 1507 O O . LEU A 1 196 ? 5.080 2.157 16.555 1.00 98.19 196 LEU A O 1
ATOM 1511 N N . PHE A 1 197 ? 5.164 1.741 14.349 1.00 98.12 197 PHE A N 1
ATOM 1512 C CA . PHE A 1 197 ? 3.783 1.271 14.259 1.00 98.12 197 PHE A CA 1
ATOM 1513 C C . PHE A 1 197 ? 3.522 0.080 15.189 1.00 98.12 197 PHE A C 1
ATOM 1515 O O . PHE A 1 197 ? 2.561 0.098 15.961 1.00 98.12 197 PHE A O 1
ATOM 1522 N N . LEU A 1 198 ? 4.403 -0.925 15.163 1.00 97.06 198 LEU A N 1
ATOM 1523 C CA . LEU A 1 198 ? 4.296 -2.104 16.022 1.00 97.06 198 LEU A CA 1
ATOM 1524 C C . LEU A 1 198 ? 4.369 -1.731 17.507 1.00 97.06 198 LEU A C 1
ATOM 1526 O O . LEU A 1 198 ? 3.539 -2.190 18.290 1.00 97.06 198 LEU A O 1
ATOM 1530 N N . LEU A 1 199 ? 5.300 -0.859 17.901 1.00 97.06 199 LEU A N 1
ATOM 1531 C CA . LEU A 1 199 ? 5.420 -0.393 19.286 1.00 97.06 199 LEU A CA 1
ATOM 1532 C C . LEU A 1 199 ? 4.163 0.349 19.748 1.00 97.06 199 LEU A C 1
ATOM 1534 O O . LEU A 1 199 ? 3.663 0.084 20.841 1.00 97.06 199 LEU A O 1
ATOM 1538 N N . MET A 1 200 ? 3.603 1.225 18.911 1.00 96.31 200 MET A N 1
ATOM 1539 C CA . MET A 1 200 ? 2.345 1.915 19.212 1.00 96.31 200 MET A CA 1
ATOM 1540 C C . MET A 1 200 ? 1.178 0.934 19.349 1.00 96.31 200 MET A C 1
ATOM 1542 O O . MET A 1 200 ? 0.354 1.049 20.263 1.00 96.31 200 MET A O 1
ATOM 1546 N N . GLN A 1 201 ? 1.117 -0.065 18.472 1.00 94.62 201 GLN A N 1
ATOM 1547 C CA . GLN A 1 201 ? 0.088 -1.092 18.518 1.00 94.62 201 GLN A CA 1
ATOM 1548 C C . GLN A 1 201 ? 0.175 -1.943 19.793 1.00 94.62 201 GLN A C 1
ATOM 1550 O O . GLN A 1 201 ? -0.844 -2.185 20.443 1.00 94.62 201 GLN A O 1
ATOM 1555 N N . LEU A 1 202 ? 1.379 -2.357 20.187 1.00 94.44 202 LEU A N 1
ATOM 1556 C CA . LEU A 1 202 ? 1.612 -3.103 21.424 1.00 94.44 202 LEU A CA 1
ATOM 1557 C C . LEU A 1 202 ? 1.313 -2.253 22.661 1.00 94.44 202 LEU A C 1
ATOM 1559 O O . LEU A 1 202 ? 0.660 -2.732 23.587 1.00 94.44 202 LEU A O 1
ATOM 1563 N N . PHE A 1 203 ? 1.732 -0.987 22.662 1.00 94.44 203 PHE A N 1
ATOM 1564 C CA . PHE A 1 203 ? 1.480 -0.057 23.760 1.00 94.44 203 PHE A CA 1
ATOM 1565 C C . PHE A 1 203 ? -0.020 0.151 23.991 1.00 94.44 203 PHE A C 1
ATOM 1567 O O . PHE A 1 203 ? -0.496 0.025 25.119 1.00 94.44 203 PHE A O 1
ATOM 1574 N N . THR A 1 204 ? -0.783 0.414 22.927 1.00 93.19 204 THR A N 1
ATOM 1575 C CA . THR A 1 204 ? -2.242 0.609 23.013 1.00 93.19 204 THR A CA 1
ATOM 1576 C C . THR A 1 204 ? -2.968 -0.638 23.525 1.00 93.19 204 THR A C 1
ATOM 1578 O O . THR A 1 204 ? -3.863 -0.524 24.365 1.00 93.19 204 THR A O 1
ATOM 1581 N N . ILE A 1 205 ? -2.540 -1.831 23.104 1.00 93.38 205 ILE A N 1
ATOM 1582 C CA . ILE A 1 205 ? -3.068 -3.108 23.606 1.00 93.38 205 ILE A CA 1
ATOM 1583 C C . ILE A 1 205 ? -2.708 -3.316 25.085 1.00 93.38 205 ILE A C 1
ATOM 1585 O O . ILE A 1 205 ? -3.576 -3.661 25.889 1.00 93.38 205 ILE A O 1
ATOM 1589 N N . ALA A 1 206 ? -1.448 -3.096 25.466 1.00 92.94 206 ALA A N 1
ATOM 1590 C CA . ALA A 1 206 ? -0.986 -3.257 26.843 1.00 92.94 206 ALA A CA 1
ATOM 1591 C C . ALA A 1 206 ? -1.700 -2.287 27.797 1.00 92.94 206 ALA A C 1
ATOM 1593 O O . ALA A 1 206 ? -2.139 -2.689 28.876 1.00 92.94 206 ALA A O 1
ATOM 1594 N N . ALA A 1 207 ? -1.879 -1.033 27.379 1.00 91.38 207 ALA A N 1
ATOM 1595 C CA . ALA A 1 207 ? -2.630 -0.032 28.126 1.00 91.38 207 ALA A CA 1
ATOM 1596 C C . ALA A 1 207 ? -4.104 -0.431 28.300 1.00 91.38 207 ALA A C 1
ATOM 1598 O O . ALA A 1 207 ? -4.655 -0.256 29.385 1.00 91.38 207 ALA A O 1
ATOM 1599 N N . ALA A 1 208 ? -4.735 -1.008 27.272 1.00 91.00 208 ALA A N 1
ATOM 1600 C CA . ALA A 1 208 ? -6.111 -1.492 27.368 1.00 91.00 208 ALA A CA 1
ATOM 1601 C C . ALA A 1 208 ? -6.248 -2.689 28.322 1.00 91.00 208 ALA A C 1
ATOM 1603 O O . ALA A 1 208 ? -7.181 -2.719 29.119 1.00 91.00 208 ALA A O 1
ATOM 1604 N N . ARG A 1 209 ? -5.298 -3.637 28.304 1.00 91.00 209 ARG A N 1
ATOM 1605 C CA . ARG A 1 209 ? -5.285 -4.774 29.245 1.00 91.00 209 ARG A CA 1
ATOM 1606 C C . ARG A 1 209 ? -5.175 -4.322 30.697 1.00 91.00 209 ARG A C 1
ATOM 1608 O O . ARG A 1 209 ? -5.928 -4.805 31.529 1.00 91.00 209 ARG A O 1
ATOM 1615 N N . ARG A 1 210 ? -4.287 -3.365 30.988 1.00 90.31 210 ARG A N 1
ATOM 1616 C CA . ARG A 1 210 ? -4.113 -2.817 32.347 1.00 90.31 210 ARG A CA 1
ATOM 1617 C C . ARG A 1 210 ? -5.357 -2.115 32.892 1.00 90.31 210 ARG A C 1
ATOM 1619 O O . ARG A 1 210 ? -5.478 -1.998 34.096 1.00 90.31 210 ARG A O 1
ATOM 1626 N N . ARG A 1 211 ? -6.242 -1.618 32.023 1.00 87.94 211 ARG A N 1
ATOM 1627 C CA . ARG A 1 211 ? -7.516 -0.996 32.424 1.00 87.94 211 ARG A CA 1
ATOM 1628 C C . ARG A 1 211 ? -8.644 -2.010 32.634 1.00 87.94 211 ARG A C 1
ATOM 1630 O O . ARG A 1 211 ? -9.681 -1.633 33.160 1.00 87.94 211 ARG A O 1
ATOM 1637 N N . ALA A 1 212 ? -8.481 -3.232 32.130 1.00 82.50 212 ALA A N 1
ATOM 1638 C CA . ALA A 1 212 ? -9.478 -4.297 32.211 1.00 82.50 212 ALA A CA 1
ATOM 1639 C C . ALA A 1 212 ? -9.197 -5.308 33.337 1.00 82.50 212 ALA A C 1
ATOM 1641 O O . ALA A 1 212 ? -10.082 -6.100 33.650 1.00 82.50 212 ALA A O 1
ATOM 1642 N N . ALA A 1 213 ? -7.976 -5.299 33.882 1.00 77.56 213 ALA A N 1
ATOM 1643 C CA . ALA A 1 213 ? -7.579 -6.011 35.095 1.00 77.56 213 ALA A CA 1
ATOM 1644 C C . ALA A 1 213 ? -7.878 -5.150 36.325 1.00 77.56 213 ALA A C 1
ATOM 1646 O O . ALA A 1 213 ? -8.275 -5.739 37.351 1.00 77.56 213 ALA A O 1
#

Sequence (213 aa):
GWAQWWWLAFLVMTIAGERLELSRLVRVSPAMTRRFVLILGALLVATALAAWPAGQRLYGLALVALALWLLRQDVARRTVKADGLTRYIAVCLLAGYLWLALGGVLLATWAPQPGEVGWDATVHAIALGFVFSMVFGHAPIILPAVLRLKVPYHWGFYLPLAALHASLALRVAGDLGGHFAWRAHAALINAAAIGLFLLMQLFTIAAARRRAA

pLDDT: mean 93.96, std 6.6, range [62.66, 98.75]

Radius of gyration: 17.99 Å; chains: 1; bounding box: 47×29×58 Å

Secondary structure (DSSP, 8-state):
--HHHHHHHHHHHHHHHHHHHHHHTT---HHHHHHHHHHHHHHHHHHHHTTSHHHHHHHHHHHHHHHHHHHHHSTHHHHTTS-HHHHHHHHHHHHHHHHHHHHHHHHHHH-PPTTSTTHHHHHHIIIIIIIIHHHHHHHHHHHHHHTT------GGGHHHHHHHHHHHHHHHHHHHTT-HHHHHHHHHHHHHHHHHHHHHHHHHHHHHHHHH-

Foldseek 3Di:
DLVLLVVLLVLLVVVLVVQVVVLVVVDDDPVLVVQLVVLNVQLVVLSVVLVDLVSQLSNLVSLLSSLVSCLVRGCLVVQCPPDFLSVLLSVLQNQLSVLSNVLSVLRNPPVDDPPAQSPQLNSCSRVQRNNVSNVLNCVLPVVCVVVVFDFGGDPCSVVLVVLSVVLSVQLNCCRNVVNPVSVVVSVVSNVVSVVVSVVVSVVSVVVRVVVVD